Protein AF-A0A9E2VL69-F1 (afdb_monomer)

Sequence (178 aa):
MPDPLHPALVHFPIVLILLGAAAAIVAACWRGGQVPRFAALLLALGALGAWAAVETGESSGGLLERGSPEMEGLVDAHETWAKRTFALAGVAAVASVAAALAGRCPRLARGVAVMAAIASAAAAYAVYETGQRGGALVYRHAAGVEVLAHPPPGDGDTATHPRTAQNAEGKTKDRDPD

Mean predicted aligned error: 12.5 Å

Nearest PDB structures (foldseek):
  6egc-assembly1_A  TM=5.822E-01  e=7.762E-01  synthetic construct
  6h2d-assembly1_P  TM=2.540E-01  e=6.661E+00  Aeromonas hydrophila subsp. hydrophila AL09-71

Radius of gyration: 32.98 Å; Cα contacts (8 Å, |Δi|>4): 200; chains: 1; bounding box: 67×60×117 Å

Foldseek 3Di:
DPDPVLVCLVVLLLVLLVVLLVLLLVCLVDPDDCSLVSSLVSLVVSLVSLVVNLVVLVVCVVVPVVDDPVLVVLSVQLSVLSVVLNVLSVQLNVLSVVLNVCSVPVVSNNVSSVSSSVSSVSSNVSSVSSVVSVVCCCPVVVVPDDPPPDPPPPPPDDPPDDPPPPDDDDDDDDDDDD

Solvent-accessible surface area (backbone atoms only — not comparable to full-atom values): 9591 Å² total; per-residue (Å²): 128,87,65,79,61,62,65,48,49,57,49,52,17,53,56,26,31,46,53,12,20,53,31,22,41,46,33,48,77,45,90,63,88,61,38,34,52,51,14,16,50,30,16,42,53,12,20,54,27,29,46,54,34,48,56,57,45,62,77,52,47,83,76,58,83,80,58,56,76,70,52,50,55,39,49,55,49,20,52,55,27,41,54,48,20,22,54,29,22,43,53,15,13,53,30,19,43,50,21,43,67,30,65,89,40,68,71,60,21,49,56,34,18,44,52,11,18,53,32,16,49,52,17,41,52,26,46,50,54,18,48,55,33,50,47,47,41,38,76,76,65,47,58,92,57,84,76,77,76,73,73,72,84,71,81,89,77,78,92,73,76,82,83,74,84,87,82,78,88,86,79,92,78,82,86,84,80,136

pLDDT: mean 79.38, std 19.85, range [32.31, 98.44]

Structure (mmCIF, N/CA/C/O backbone):
data_AF-A0A9E2VL69-F1
#
_entry.id   AF-A0A9E2VL69-F1
#
loop_
_atom_site.group_PDB
_atom_site.id
_atom_site.type_symbol
_atom_site.label_atom_id
_atom_site.label_alt_id
_atom_site.label_comp_id
_atom_site.label_asym_id
_atom_site.label_entity_id
_atom_site.label_seq_id
_atom_site.pdbx_PDB_ins_code
_atom_site.Cartn_x
_atom_site.Cartn_y
_atom_site.Cartn_z
_atom_site.occupancy
_atom_site.B_iso_or_equiv
_atom_site.auth_seq_id
_atom_site.auth_comp_id
_atom_site.auth_asym_id
_atom_site.auth_atom_id
_atom_site.pdbx_PDB_model_num
ATOM 1 N N . MET A 1 1 ? 22.004 -16.273 -15.296 1.00 41.38 1 MET A N 1
ATOM 2 C CA . MET A 1 1 ? 20.548 -16.519 -15.217 1.00 41.38 1 MET A CA 1
ATOM 3 C C . MET A 1 1 ? 19.979 -15.472 -14.277 1.00 41.38 1 MET A C 1
ATOM 5 O O . MET A 1 1 ? 20.634 -15.245 -13.268 1.00 41.38 1 MET A O 1
ATOM 9 N N . PRO A 1 2 ? 18.861 -14.798 -14.592 1.00 49.84 2 PRO A N 1
ATOM 10 C CA . PRO A 1 2 ? 18.254 -13.875 -13.640 1.00 49.84 2 PRO A CA 1
ATOM 11 C C . PRO A 1 2 ? 17.849 -14.666 -12.393 1.00 49.84 2 PRO A C 1
ATOM 13 O O . PRO A 1 2 ? 17.159 -15.680 -12.514 1.00 49.84 2 PRO A O 1
ATOM 16 N N . ASP A 1 3 ? 18.303 -14.247 -11.215 1.00 51.38 3 ASP A N 1
ATOM 17 C CA . ASP A 1 3 ? 17.920 -14.899 -9.966 1.00 51.38 3 ASP A CA 1
ATOM 18 C C . ASP A 1 3 ? 16.408 -14.703 -9.722 1.00 51.38 3 ASP A C 1
ATOM 20 O O . ASP A 1 3 ? 15.939 -13.562 -9.639 1.00 51.38 3 ASP A O 1
ATOM 24 N N . PRO A 1 4 ? 15.614 -15.779 -9.557 1.00 54.56 4 PRO A N 1
ATOM 25 C CA . PRO A 1 4 ? 14.157 -15.705 -9.384 1.00 54.56 4 PRO A CA 1
ATOM 26 C C . PRO A 1 4 ? 13.720 -15.002 -8.086 1.00 54.56 4 PRO A C 1
ATOM 28 O O . PRO A 1 4 ? 12.532 -14.769 -7.868 1.00 54.56 4 PRO A O 1
ATOM 31 N N . LEU A 1 5 ? 14.672 -14.643 -7.223 1.00 51.00 5 LEU A N 1
ATOM 32 C CA . LEU A 1 5 ? 14.434 -13.892 -5.994 1.00 51.00 5 LEU A CA 1
ATOM 33 C C . LEU A 1 5 ? 14.115 -12.414 -6.263 1.00 51.00 5 LEU A C 1
ATOM 35 O O . LEU A 1 5 ? 13.384 -11.797 -5.488 1.00 51.00 5 LEU A O 1
ATOM 39 N N . HIS A 1 6 ? 14.616 -11.847 -7.364 1.00 53.53 6 HIS A N 1
ATOM 40 C CA . HIS A 1 6 ? 14.529 -10.408 -7.614 1.00 53.53 6 HIS A CA 1
ATOM 41 C C . HIS A 1 6 ? 13.088 -9.914 -7.889 1.00 53.53 6 HIS A C 1
ATOM 43 O O . HIS A 1 6 ? 12.670 -8.949 -7.249 1.00 53.53 6 HIS A O 1
ATOM 49 N N . PRO A 1 7 ? 12.250 -10.603 -8.698 1.00 59.19 7 PRO A N 1
ATOM 50 C CA . PRO A 1 7 ? 10.841 -10.229 -8.869 1.00 59.19 7 PRO A CA 1
ATOM 51 C C . PRO A 1 7 ? 10.002 -10.440 -7.603 1.00 59.19 7 PRO A C 1
ATOM 53 O O . PRO A 1 7 ? 9.053 -9.694 -7.357 1.00 59.19 7 PRO A O 1
ATOM 56 N N . ALA A 1 8 ? 10.340 -11.443 -6.788 1.00 61.41 8 ALA A N 1
ATOM 57 C CA . ALA A 1 8 ? 9.610 -11.736 -5.559 1.00 61.41 8 ALA A CA 1
ATOM 58 C C . ALA A 1 8 ? 9.753 -10.597 -4.538 1.00 61.41 8 ALA A C 1
ATOM 60 O O . ALA A 1 8 ? 8.764 -10.216 -3.913 1.00 61.41 8 ALA A O 1
ATOM 61 N N . LEU A 1 9 ? 10.945 -9.998 -4.432 1.00 61.69 9 LEU A N 1
ATOM 62 C CA . LEU A 1 9 ? 11.217 -8.880 -3.522 1.00 61.69 9 LEU A CA 1
ATOM 63 C C . LEU A 1 9 ? 10.403 -7.619 -3.847 1.00 61.69 9 LEU A C 1
ATOM 65 O O . LEU A 1 9 ? 10.048 -6.883 -2.930 1.00 61.69 9 LEU A O 1
ATOM 69 N N . VAL A 1 10 ? 10.045 -7.404 -5.116 1.00 66.44 10 VAL A N 1
ATOM 70 C CA . VAL A 1 10 ? 9.243 -6.245 -5.553 1.00 66.44 10 VAL A CA 1
ATOM 71 C C . VAL A 1 10 ? 7.739 -6.529 -5.645 1.00 66.44 10 VAL A C 1
ATOM 73 O O . VAL A 1 10 ? 6.940 -5.605 -5.507 1.00 66.44 10 VAL A O 1
ATOM 76 N N . HIS A 1 11 ? 7.317 -7.790 -5.804 1.00 78.31 11 HIS A N 1
ATOM 77 C CA . HIS A 1 11 ? 5.891 -8.162 -5.817 1.00 78.31 11 HIS A CA 1
ATOM 78 C C . HIS A 1 11 ? 5.324 -8.437 -4.421 1.00 78.31 11 HIS A C 1
ATOM 80 O O . HIS A 1 11 ? 4.144 -8.192 -4.165 1.00 78.31 11 HIS A O 1
ATOM 86 N N . PHE A 1 12 ? 6.151 -8.920 -3.496 1.00 86.19 12 PHE A N 1
ATOM 87 C CA . PHE A 1 12 ? 5.736 -9.185 -2.121 1.00 86.19 12 PHE A CA 1
ATOM 88 C C . PHE A 1 12 ? 5.161 -7.950 -1.390 1.00 86.19 12 PHE A C 1
ATOM 90 O O . PHE A 1 12 ? 4.094 -8.075 -0.779 1.00 86.19 12 PHE A O 1
ATOM 97 N N . PRO A 1 13 ? 5.754 -6.742 -1.500 1.00 91.38 13 PRO A N 1
ATOM 98 C CA . PRO A 1 13 ? 5.212 -5.529 -0.890 1.00 91.38 13 PRO A CA 1
ATOM 99 C C . PRO A 1 13 ? 3.823 -5.175 -1.428 1.00 91.38 13 PRO A C 1
ATOM 101 O O . PRO A 1 13 ? 2.952 -4.786 -0.655 1.00 91.38 13 PRO A O 1
ATOM 104 N N . ILE A 1 14 ? 3.593 -5.357 -2.735 1.00 93.69 14 ILE A N 1
ATOM 105 C CA . ILE A 1 14 ? 2.320 -5.050 -3.405 1.00 93.69 14 ILE A CA 1
ATOM 106 C C . ILE A 1 14 ? 1.186 -5.841 -2.751 1.00 93.69 14 ILE A C 1
ATOM 108 O O . ILE A 1 14 ? 0.201 -5.261 -2.293 1.00 93.69 14 ILE A O 1
ATOM 112 N N . VAL A 1 15 ? 1.341 -7.164 -2.657 1.00 95.12 15 VAL A N 1
ATOM 113 C CA . VAL A 1 15 ? 0.301 -8.041 -2.101 1.00 95.12 15 VAL A CA 1
ATOM 114 C C . VAL A 1 15 ? 0.050 -7.723 -0.629 1.00 95.12 15 VAL A C 1
ATOM 116 O O . VAL A 1 15 ? -1.103 -7.618 -0.211 1.00 95.12 15 VAL A O 1
ATOM 119 N N . LEU A 1 16 ? 1.111 -7.519 0.155 1.00 96.44 16 LEU A N 1
ATOM 120 C CA . LEU A 1 16 ? 0.993 -7.204 1.577 1.00 96.44 16 LEU A CA 1
ATOM 121 C C . LEU A 1 16 ? 0.306 -5.863 1.838 1.00 96.44 16 LEU A C 1
ATOM 123 O O . LEU A 1 16 ? -0.550 -5.787 2.718 1.00 96.44 16 LEU A O 1
ATOM 127 N N . ILE A 1 17 ? 0.646 -4.818 1.078 1.00 97.75 17 ILE A N 1
ATOM 128 C CA . ILE A 1 17 ? 0.033 -3.494 1.225 1.00 97.75 17 ILE A CA 1
ATOM 129 C C . ILE A 1 17 ? -1.445 -3.553 0.845 1.00 97.75 17 ILE A C 1
ATOM 131 O O . ILE A 1 17 ? -2.277 -3.051 1.597 1.00 97.75 17 ILE A O 1
ATOM 135 N N . LEU A 1 18 ? -1.797 -4.198 -0.271 1.00 97.81 18 LEU A N 1
ATOM 136 C CA . LEU A 1 18 ? -3.192 -4.304 -0.712 1.00 97.81 18 LEU A CA 1
ATOM 137 C C . LEU A 1 18 ? -4.039 -5.139 0.257 1.00 97.81 18 LEU A C 1
ATOM 139 O O . LEU A 1 18 ? -5.135 -4.722 0.639 1.00 97.81 18 LEU A O 1
ATOM 143 N N . LEU A 1 19 ? -3.525 -6.287 0.708 1.00 97.62 19 LEU A N 1
ATOM 144 C CA . LEU A 1 19 ? -4.220 -7.133 1.680 1.00 97.62 19 LEU A CA 1
ATOM 145 C C . LEU A 1 19 ? -4.324 -6.445 3.049 1.00 97.62 19 LEU A C 1
ATOM 147 O O . LEU A 1 19 ? -5.368 -6.498 3.700 1.00 97.62 19 LEU A O 1
ATOM 151 N N . GLY A 1 20 ? -3.263 -5.753 3.465 1.00 97.62 20 GLY A N 1
ATOM 152 C CA . GLY A 1 20 ? -3.230 -4.947 4.680 1.00 97.62 20 GLY A CA 1
ATOM 153 C C . GLY A 1 20 ? -4.211 -3.776 4.636 1.00 97.62 20 GLY A C 1
ATOM 154 O O . GLY A 1 20 ? -4.904 -3.532 5.621 1.00 97.62 20 GLY A O 1
ATOM 155 N N . ALA A 1 21 ? -4.345 -3.108 3.488 1.00 97.94 21 ALA A N 1
ATOM 156 C CA . ALA A 1 21 ? -5.320 -2.043 3.278 1.00 97.94 21 ALA A CA 1
ATOM 157 C C . ALA A 1 21 ? -6.758 -2.561 3.348 1.00 97.94 21 ALA A C 1
ATOM 159 O O . ALA A 1 21 ? -7.582 -1.992 4.065 1.00 97.94 21 ALA A O 1
ATOM 160 N N . ALA A 1 22 ? -7.054 -3.689 2.697 1.00 97.69 22 ALA A N 1
ATOM 161 C CA . ALA A 1 22 ? -8.356 -4.338 2.823 1.00 97.69 22 ALA A CA 1
ATOM 162 C C . ALA A 1 22 ? -8.664 -4.690 4.290 1.00 97.69 22 ALA A C 1
ATOM 164 O O . ALA A 1 22 ? -9.742 -4.370 4.792 1.00 97.69 22 ALA A O 1
ATOM 165 N N . ALA A 1 23 ? -7.702 -5.270 5.015 1.00 96.44 23 ALA A N 1
ATOM 166 C CA . ALA A 1 23 ? -7.856 -5.588 6.432 1.00 96.44 23 ALA A CA 1
ATOM 167 C C . ALA A 1 23 ? -8.052 -4.335 7.309 1.00 96.44 23 ALA A C 1
ATOM 169 O O . ALA A 1 23 ? -8.867 -4.364 8.231 1.00 96.44 23 ALA A O 1
ATOM 170 N N . ALA A 1 24 ? -7.357 -3.229 7.025 1.00 96.12 24 ALA A N 1
ATOM 171 C CA . ALA A 1 24 ? -7.513 -1.964 7.745 1.00 96.12 24 ALA A CA 1
ATOM 172 C C . ALA A 1 24 ? -8.896 -1.332 7.510 1.00 96.12 24 ALA A C 1
ATOM 174 O O . ALA A 1 24 ? -9.533 -0.871 8.458 1.00 96.12 24 ALA A O 1
ATOM 175 N N . ILE A 1 25 ? -9.404 -1.376 6.274 1.00 96.31 25 ILE A N 1
ATOM 176 C CA . ILE A 1 25 ? -10.762 -0.924 5.931 1.00 96.31 25 ILE A CA 1
ATOM 177 C C . ILE A 1 25 ? -11.808 -1.782 6.657 1.00 96.31 25 ILE A C 1
ATOM 179 O O . ILE A 1 25 ? -12.700 -1.250 7.319 1.00 96.31 25 ILE A O 1
ATOM 183 N N . VAL A 1 26 ? -11.657 -3.109 6.622 1.00 94.50 26 VAL A N 1
ATOM 184 C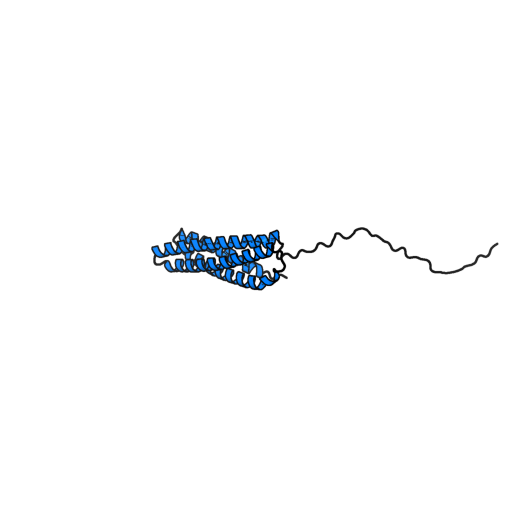 CA . VAL A 1 26 ? -12.511 -4.050 7.368 1.00 94.50 26 VAL A CA 1
ATOM 185 C C . VAL A 1 26 ? -12.457 -3.758 8.870 1.00 94.50 26 VAL A C 1
ATOM 187 O O . VAL A 1 26 ? -13.504 -3.725 9.508 1.00 94.50 26 VAL A O 1
ATOM 190 N N . ALA A 1 27 ? -11.279 -3.482 9.439 1.00 91.44 27 ALA A N 1
ATOM 191 C CA . ALA A 1 27 ? -11.117 -3.130 10.852 1.00 91.44 27 ALA A CA 1
ATOM 192 C C . ALA A 1 27 ? -11.783 -1.792 11.232 1.00 91.44 27 ALA A C 1
ATOM 194 O O . ALA A 1 27 ? -12.211 -1.618 12.377 1.00 91.44 27 ALA A O 1
ATOM 195 N N . ALA A 1 28 ? -11.881 -0.845 10.295 1.00 92.19 28 ALA A N 1
ATOM 196 C CA . ALA A 1 28 ? -12.593 0.411 10.504 1.00 92.19 28 ALA A CA 1
ATOM 197 C C . ALA A 1 28 ? -14.123 0.217 10.502 1.00 92.19 28 ALA A C 1
ATOM 199 O O . ALA A 1 28 ? -14.820 0.846 11.305 1.00 92.19 28 ALA A O 1
ATOM 200 N N . CYS A 1 29 ? -14.640 -0.676 9.649 1.00 89.62 29 CYS A N 1
ATOM 201 C CA . CYS A 1 29 ? -16.072 -0.977 9.529 1.00 89.62 29 CYS A CA 1
ATOM 202 C C . CYS A 1 29 ? -16.579 -1.963 10.596 1.00 89.62 29 CYS A C 1
ATOM 204 O O . CYS A 1 29 ? -17.640 -1.750 11.185 1.00 89.62 29 CYS A O 1
ATOM 206 N N . TRP A 1 30 ? -15.816 -3.019 10.886 1.00 83.94 30 TRP A N 1
ATOM 207 C CA . TRP A 1 30 ? -16.168 -4.064 11.843 1.00 83.94 30 TRP A CA 1
ATOM 208 C C . TRP A 1 30 ? -15.235 -4.060 13.050 1.00 83.94 30 TRP A C 1
ATOM 210 O O . TRP A 1 30 ? -14.027 -4.271 12.961 1.00 83.94 30 TRP A O 1
ATOM 220 N N . ARG A 1 31 ? -15.829 -3.861 14.229 1.00 64.81 31 ARG A N 1
ATOM 221 C CA . ARG A 1 31 ? -15.116 -3.928 15.505 1.00 64.81 31 ARG A CA 1
ATOM 222 C C . ARG A 1 31 ? -15.125 -5.361 16.005 1.00 64.81 31 ARG A C 1
ATOM 224 O O . ARG A 1 31 ? -16.124 -5.802 16.563 1.00 64.81 31 ARG A O 1
ATOM 231 N N . GLY A 1 32 ? -14.014 -6.070 15.860 1.00 66.56 32 GLY A N 1
ATOM 232 C CA . GLY A 1 32 ? -13.892 -7.375 16.497 1.00 66.56 32 GLY A CA 1
ATOM 233 C C . GLY A 1 32 ? -12.613 -8.127 16.173 1.00 66.56 32 GLY A C 1
ATOM 234 O O . GLY A 1 32 ? -12.070 -8.039 15.075 1.00 66.56 32 GLY A O 1
ATOM 235 N N . GLY A 1 33 ? -12.158 -8.909 17.150 1.00 77.25 33 GLY A N 1
ATOM 236 C CA . GLY A 1 33 ? -11.154 -9.946 16.950 1.00 77.25 33 GLY A CA 1
ATOM 237 C C . GLY A 1 33 ? -9.738 -9.441 16.674 1.00 77.25 33 GLY A C 1
ATOM 238 O O . GLY A 1 33 ? -9.266 -8.461 17.251 1.00 77.25 33 GLY A O 1
ATOM 239 N N . GLN A 1 34 ? -9.037 -10.184 15.819 1.00 87.94 34 GLN A N 1
ATOM 240 C CA . GLN A 1 34 ? -7.615 -10.001 15.525 1.00 87.94 34 GLN A CA 1
ATOM 241 C C . GLN A 1 34 ? -7.360 -9.140 14.276 1.00 87.94 34 GLN A C 1
ATOM 243 O O . GLN A 1 34 ? -6.205 -8.917 13.927 1.00 87.94 34 GLN A O 1
ATOM 248 N N . VAL A 1 35 ? -8.411 -8.620 13.624 1.00 91.00 35 VAL A N 1
ATOM 249 C CA . VAL A 1 35 ? -8.307 -7.907 12.335 1.00 91.00 35 VAL A CA 1
ATOM 250 C C . VAL A 1 35 ? -7.385 -6.680 12.396 1.00 91.00 35 VAL A C 1
ATOM 252 O O . VAL A 1 35 ? -6.512 -6.584 11.537 1.00 91.00 35 VAL A O 1
ATOM 255 N N . PRO A 1 36 ? -7.454 -5.787 13.408 1.00 91.06 36 PRO A N 1
ATOM 256 C CA . PRO A 1 36 ? -6.528 -4.652 13.488 1.00 91.06 36 PRO A CA 1
ATOM 257 C C . PRO A 1 36 ? -5.063 -5.083 13.639 1.00 91.06 36 PRO A C 1
ATOM 259 O O . PRO A 1 36 ? -4.173 -4.458 13.073 1.00 91.06 36 PRO A O 1
ATOM 262 N N . ARG A 1 37 ? -4.804 -6.174 14.379 1.00 93.12 37 ARG A N 1
ATOM 263 C CA . ARG A 1 37 ? -3.448 -6.727 14.539 1.00 93.12 37 ARG A CA 1
ATOM 264 C C . ARG A 1 37 ? -2.947 -7.341 13.237 1.00 93.12 37 ARG A C 1
ATOM 266 O O . ARG A 1 37 ? -1.788 -7.160 12.889 1.00 93.12 37 ARG A O 1
ATOM 273 N N . PHE A 1 38 ? -3.828 -8.030 12.518 1.00 95.25 38 PHE A N 1
ATOM 274 C CA . PHE A 1 38 ? -3.524 -8.602 11.213 1.00 95.25 38 PHE A CA 1
ATOM 275 C C . PHE A 1 38 ? -3.214 -7.512 10.177 1.00 95.25 38 PHE A C 1
ATOM 277 O O . PHE A 1 38 ? -2.186 -7.587 9.513 1.00 95.25 38 PHE A O 1
ATOM 284 N N . ALA A 1 39 ? -4.031 -6.454 10.112 1.00 95.56 39 ALA A N 1
ATOM 285 C CA . ALA A 1 39 ? -3.777 -5.290 9.264 1.00 95.56 39 ALA A CA 1
ATOM 286 C C . ALA A 1 39 ? -2.433 -4.623 9.596 1.00 95.56 39 ALA A C 1
ATOM 288 O O . ALA A 1 39 ? -1.638 -4.357 8.698 1.00 95.56 39 ALA A O 1
ATOM 289 N N . ALA A 1 40 ? -2.151 -4.413 10.887 1.00 96.06 40 ALA A N 1
ATOM 290 C CA . ALA A 1 40 ? -0.887 -3.847 11.346 1.00 96.06 40 ALA A CA 1
ATOM 291 C C . ALA A 1 40 ? 0.322 -4.696 10.928 1.00 96.06 40 ALA A C 1
ATOM 293 O O . ALA A 1 40 ? 1.305 -4.147 10.439 1.00 96.06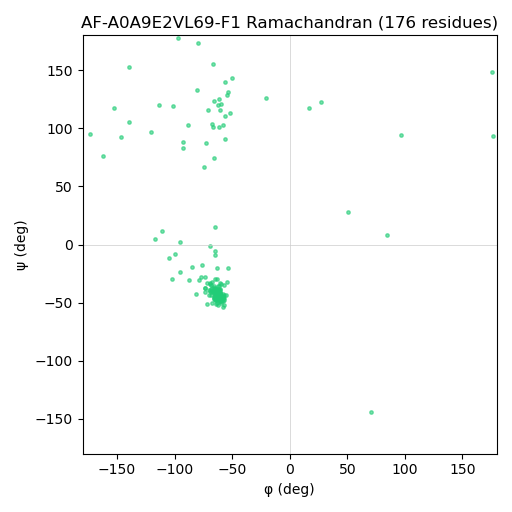 40 ALA A O 1
ATOM 294 N N . LEU A 1 41 ? 0.238 -6.022 11.080 1.00 97.44 41 LEU A N 1
ATOM 295 C CA . LEU A 1 41 ? 1.301 -6.943 10.684 1.00 97.44 41 LEU A CA 1
ATOM 296 C C . LEU A 1 41 ? 1.545 -6.893 9.169 1.00 97.44 41 LEU A C 1
ATOM 298 O O . LEU A 1 41 ? 2.678 -6.687 8.744 1.00 97.44 41 LEU A O 1
ATOM 302 N N . LEU A 1 42 ? 0.491 -7.015 8.358 1.00 97.75 42 LEU A N 1
ATOM 303 C CA . LEU A 1 42 ? 0.606 -6.971 6.898 1.00 97.75 42 LEU A CA 1
ATOM 304 C C . LEU A 1 42 ? 1.186 -5.646 6.399 1.00 97.75 42 LEU A C 1
ATOM 306 O O . LEU A 1 42 ? 2.100 -5.655 5.580 1.00 97.75 42 LEU A O 1
ATOM 310 N N . LEU A 1 43 ? 0.697 -4.514 6.912 1.00 97.88 43 LEU A N 1
ATOM 311 C CA . LEU A 1 43 ? 1.179 -3.194 6.503 1.00 97.88 43 LEU A CA 1
ATOM 312 C C . LEU A 1 43 ? 2.616 -2.939 6.968 1.00 97.88 43 LEU A C 1
ATOM 314 O O . LEU A 1 43 ? 3.380 -2.333 6.225 1.00 97.88 43 LEU A O 1
ATOM 318 N N . ALA A 1 44 ? 3.015 -3.432 8.145 1.00 97.81 44 ALA A N 1
ATOM 319 C CA . ALA A 1 44 ? 4.397 -3.330 8.610 1.00 97.81 44 ALA A CA 1
ATOM 320 C C . ALA A 1 44 ? 5.361 -4.132 7.721 1.00 97.81 44 ALA A C 1
ATOM 322 O O . ALA A 1 44 ? 6.379 -3.595 7.286 1.00 97.81 44 ALA A O 1
ATOM 323 N N . LEU A 1 45 ? 5.027 -5.388 7.397 1.00 96.88 45 LEU A N 1
ATOM 324 C CA . LEU A 1 45 ? 5.834 -6.189 6.471 1.00 96.88 45 LEU A CA 1
ATOM 325 C C . LEU A 1 45 ? 5.819 -5.588 5.058 1.00 96.88 45 LEU A C 1
ATOM 327 O O . LEU A 1 45 ? 6.849 -5.570 4.392 1.00 96.88 45 LEU A O 1
ATOM 331 N N . GLY A 1 46 ? 4.676 -5.060 4.613 1.00 96.81 46 GLY A N 1
ATOM 332 C CA . GLY A 1 46 ? 4.541 -4.392 3.321 1.00 96.81 46 GLY A CA 1
ATOM 333 C C . GLY A 1 46 ? 5.407 -3.138 3.219 1.00 96.81 46 GLY A C 1
ATOM 334 O O . GLY A 1 46 ? 6.081 -2.948 2.212 1.00 96.81 46 GLY A O 1
ATOM 335 N N . ALA A 1 47 ? 5.461 -2.320 4.274 1.00 97.25 47 ALA A N 1
ATOM 336 C CA . ALA A 1 47 ? 6.322 -1.141 4.340 1.00 97.25 47 ALA A CA 1
ATOM 337 C C . ALA A 1 47 ? 7.816 -1.509 4.330 1.00 97.25 47 ALA A C 1
ATOM 339 O O . ALA A 1 47 ? 8.587 -0.885 3.606 1.00 97.25 47 ALA A O 1
ATOM 340 N N . LEU A 1 48 ? 8.219 -2.544 5.078 1.00 95.38 48 LEU A N 1
ATOM 341 C CA . LEU A 1 48 ? 9.594 -3.062 5.055 1.00 95.38 48 LEU A CA 1
ATOM 342 C C . LEU A 1 48 ? 9.977 -3.598 3.673 1.00 95.38 48 LEU A C 1
ATOM 344 O O . LEU A 1 48 ? 11.067 -3.323 3.178 1.00 95.38 48 LEU A O 1
ATOM 348 N N . GLY A 1 49 ? 9.068 -4.330 3.032 1.00 93.69 49 GLY A N 1
ATOM 349 C CA . GLY A 1 49 ? 9.266 -4.800 1.668 1.00 93.69 49 GLY A CA 1
ATOM 350 C C . GLY A 1 49 ? 9.373 -3.644 0.669 1.00 93.69 49 GLY A C 1
ATOM 351 O O . GLY A 1 49 ? 10.236 -3.671 -0.200 1.00 93.69 49 GLY A O 1
ATOM 352 N N . ALA A 1 50 ? 8.537 -2.610 0.802 1.00 94.38 50 ALA A N 1
ATOM 353 C CA . ALA A 1 50 ? 8.583 -1.434 -0.065 1.00 94.38 50 ALA A CA 1
ATOM 354 C C . ALA A 1 50 ? 9.891 -0.650 0.107 1.00 94.38 50 ALA A C 1
ATOM 356 O O . ALA A 1 50 ? 10.448 -0.182 -0.880 1.00 94.38 50 ALA A O 1
ATOM 357 N N . TRP A 1 51 ? 10.408 -0.552 1.335 1.00 94.00 51 TRP A N 1
ATOM 358 C CA . TRP A 1 51 ? 11.730 0.014 1.598 1.00 94.00 51 TRP A CA 1
ATOM 359 C C . TRP A 1 51 ? 12.833 -0.766 0.872 1.00 94.00 51 TRP A C 1
ATOM 361 O O . TRP A 1 51 ? 13.605 -0.174 0.123 1.00 94.00 51 TRP A O 1
ATOM 371 N N . ALA A 1 52 ? 12.855 -2.096 1.017 1.00 91.00 52 ALA A N 1
ATOM 372 C CA . ALA A 1 52 ? 13.825 -2.944 0.325 1.00 91.00 52 ALA A CA 1
ATOM 373 C C . ALA A 1 52 ? 13.710 -2.830 -1.209 1.00 91.00 52 ALA A C 1
ATOM 375 O O . ALA A 1 52 ? 14.719 -2.796 -1.912 1.00 91.00 52 ALA A O 1
ATOM 376 N N . ALA A 1 53 ? 12.489 -2.733 -1.739 1.00 89.50 53 ALA A N 1
ATOM 377 C CA . ALA A 1 53 ? 12.248 -2.532 -3.166 1.00 89.50 53 ALA A CA 1
ATOM 378 C C . ALA A 1 53 ? 12.811 -1.192 -3.672 1.00 89.50 53 ALA A C 1
ATOM 380 O O . ALA A 1 53 ? 13.453 -1.167 -4.717 1.00 89.50 53 ALA A O 1
ATOM 381 N N . VAL A 1 54 ? 12.614 -0.095 -2.930 1.00 90.31 54 VAL A N 1
ATOM 382 C CA . VAL A 1 54 ? 13.181 1.219 -3.284 1.00 90.31 54 VAL A CA 1
ATOM 383 C C . VAL A 1 54 ? 14.710 1.172 -3.272 1.00 90.31 54 VAL A C 1
ATOM 385 O O . VAL A 1 54 ? 15.326 1.567 -4.255 1.00 90.31 54 VAL A O 1
ATOM 388 N N . GLU A 1 55 ? 15.312 0.617 -2.219 1.00 88.62 55 GLU A N 1
ATOM 389 C CA . GLU A 1 55 ? 16.773 0.532 -2.079 1.00 88.62 55 GLU A CA 1
ATOM 390 C C . GLU A 1 55 ? 17.415 -0.294 -3.209 1.00 88.62 55 GLU A C 1
ATOM 392 O O . GLU A 1 55 ? 18.402 0.100 -3.831 1.00 88.62 55 GLU A O 1
ATOM 397 N N . THR A 1 56 ? 16.820 -1.448 -3.525 1.00 83.12 56 THR A N 1
ATOM 398 C CA . THR A 1 56 ? 17.310 -2.306 -4.616 1.00 83.12 56 THR A CA 1
ATOM 399 C C . THR A 1 56 ? 17.097 -1.677 -5.997 1.00 83.12 56 THR A C 1
ATOM 401 O O . THR A 1 56 ? 17.950 -1.846 -6.872 1.00 83.12 56 THR A O 1
ATOM 404 N N . GLY A 1 57 ? 16.020 -0.911 -6.191 1.00 78.38 57 GLY A N 1
ATOM 405 C CA . GLY A 1 57 ? 15.764 -0.159 -7.420 1.00 78.38 57 GLY A CA 1
ATOM 406 C C . GLY A 1 57 ? 16.804 0.934 -7.671 1.00 78.38 57 GLY A C 1
ATOM 407 O O . GLY A 1 57 ? 17.383 0.979 -8.754 1.00 78.38 57 GLY A O 1
ATOM 408 N N . GLU A 1 58 ? 17.120 1.743 -6.656 1.00 75.19 58 GLU A N 1
ATOM 409 C CA . GLU A 1 58 ? 18.124 2.815 -6.762 1.00 75.19 58 GLU A CA 1
ATOM 410 C C . GLU A 1 58 ? 19.516 2.272 -7.109 1.00 75.19 58 GLU A C 1
ATOM 412 O O . GLU A 1 58 ? 20.215 2.839 -7.948 1.00 75.19 58 GLU A O 1
ATOM 417 N N . SER A 1 59 ? 19.896 1.115 -6.552 1.00 64.31 59 SER A N 1
ATOM 418 C CA . SER A 1 59 ? 21.174 0.464 -6.882 1.00 64.31 59 SER A CA 1
ATOM 419 C C . SER A 1 59 ? 21.290 0.019 -8.350 1.00 64.31 59 SER A C 1
ATOM 421 O O . SER A 1 59 ? 22.398 -0.167 -8.853 1.00 64.31 59 SER A O 1
ATOM 423 N N . SER A 1 60 ? 20.154 -0.129 -9.042 1.00 61.41 60 SER A N 1
ATOM 424 C CA . SER A 1 60 ? 20.067 -0.589 -10.434 1.00 61.41 60 SER A CA 1
ATOM 425 C C . SER A 1 60 ? 19.770 0.540 -11.436 1.00 61.41 60 SER A C 1
ATOM 427 O O . SER A 1 60 ? 19.898 0.323 -12.643 1.00 61.41 60 SER A O 1
ATOM 429 N N . GLY A 1 61 ? 19.399 1.739 -10.966 1.00 55.38 61 GLY A N 1
ATOM 430 C CA . GLY A 1 61 ? 18.935 2.859 -11.801 1.00 55.38 61 GLY A CA 1
ATOM 431 C C . GLY A 1 61 ? 19.955 3.342 -12.839 1.00 55.38 61 GLY A C 1
ATOM 432 O O . 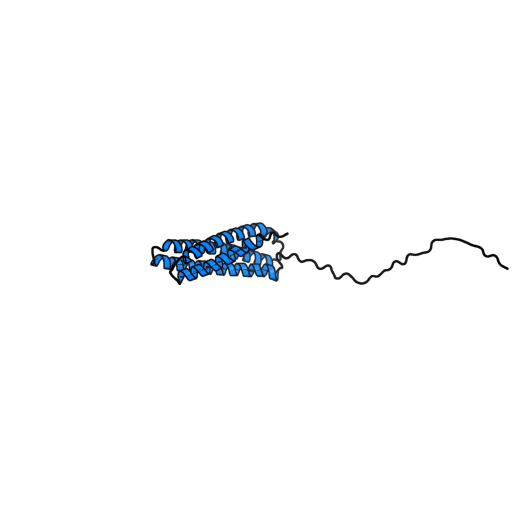GLY A 1 61 ? 19.590 3.627 -13.979 1.00 55.38 61 GLY A O 1
ATOM 433 N N . GLY A 1 62 ? 21.253 3.290 -12.516 1.00 53.41 62 GLY A N 1
ATOM 434 C CA . GLY A 1 62 ? 22.331 3.708 -13.428 1.00 53.41 62 GLY A CA 1
ATOM 435 C C . GLY A 1 62 ? 22.479 2.862 -14.706 1.00 53.41 62 GLY A C 1
ATOM 436 O O . GLY A 1 62 ? 23.239 3.217 -15.605 1.00 53.41 62 GLY A O 1
ATOM 437 N N . LEU A 1 63 ? 21.772 1.732 -14.829 1.00 51.25 63 LEU A N 1
ATOM 438 C CA . LEU A 1 63 ? 21.790 0.906 -16.045 1.00 51.25 63 LEU A CA 1
ATOM 439 C C . LEU A 1 63 ? 20.786 1.375 -17.115 1.00 51.25 63 LEU A C 1
ATOM 441 O O . LEU A 1 63 ? 20.962 1.028 -18.285 1.00 51.25 63 LEU A O 1
ATOM 445 N N . LEU A 1 64 ? 19.767 2.161 -16.739 1.00 55.19 64 LEU A N 1
ATOM 446 C CA . LEU A 1 64 ? 18.660 2.593 -17.610 1.00 55.19 64 LEU A CA 1
ATOM 447 C C . LEU A 1 64 ? 18.816 4.022 -18.168 1.00 55.19 64 LEU A C 1
ATOM 449 O O . LEU A 1 64 ? 18.092 4.374 -19.098 1.00 55.19 64 LEU A O 1
ATOM 453 N N . GLU A 1 65 ? 19.807 4.797 -17.710 1.00 53.47 65 GLU A N 1
ATOM 454 C CA . GLU A 1 65 ? 20.154 6.167 -18.169 1.00 53.47 65 GLU A CA 1
ATOM 455 C C . GLU A 1 65 ? 20.648 6.259 -19.635 1.00 53.47 65 GLU A C 1
ATOM 457 O O . GLU A 1 65 ? 21.246 7.244 -20.058 1.00 53.47 65 GLU A O 1
ATOM 462 N N . ARG A 1 66 ? 20.441 5.216 -20.445 1.00 59.31 66 ARG A N 1
ATOM 463 C CA . ARG A 1 66 ? 20.719 5.217 -21.894 1.00 59.31 66 ARG A CA 1
ATOM 464 C C . ARG A 1 66 ? 19.447 5.156 -22.747 1.00 59.31 66 ARG A C 1
ATOM 466 O O . ARG A 1 66 ? 19.530 4.888 -23.945 1.00 59.31 66 ARG A O 1
ATOM 473 N N . GLY A 1 67 ? 18.281 5.349 -22.130 1.00 68.56 67 GLY A N 1
ATOM 474 C CA . GLY A 1 67 ? 16.977 5.361 -22.792 1.00 68.56 67 GLY A CA 1
ATOM 475 C C . GLY A 1 67 ? 16.653 6.685 -23.494 1.00 68.56 67 GLY A C 1
ATOM 476 O O . GLY A 1 67 ? 17.372 7.671 -23.393 1.00 68.56 67 GLY A O 1
ATOM 477 N N . SER A 1 68 ? 15.541 6.719 -24.231 1.00 81.06 68 SER A N 1
ATOM 478 C CA . SER A 1 68 ? 14.982 7.972 -24.764 1.00 81.06 68 SER A CA 1
ATOM 479 C C . SER A 1 68 ? 14.475 8.889 -23.632 1.00 81.06 68 SER A C 1
ATOM 481 O O . SER A 1 68 ? 14.019 8.354 -22.622 1.00 81.06 68 SER A O 1
ATOM 483 N N . PRO A 1 69 ? 14.385 10.222 -23.818 1.00 83.88 69 PRO A N 1
ATOM 484 C CA . PRO A 1 69 ? 13.881 11.145 -22.787 1.00 83.88 69 PRO A CA 1
ATOM 485 C C . PRO A 1 69 ? 12.486 10.800 -22.233 1.00 83.88 69 PRO A C 1
ATOM 487 O O . PRO A 1 69 ? 12.187 11.034 -21.065 1.00 83.88 69 PRO A O 1
ATOM 490 N N . GLU A 1 70 ? 11.613 10.212 -23.060 1.00 84.75 70 GLU A N 1
ATOM 491 C CA . GLU A 1 70 ? 10.293 9.730 -22.623 1.00 84.75 70 GLU A CA 1
ATOM 492 C C . GLU A 1 70 ? 10.399 8.561 -21.628 1.00 84.75 70 GLU A C 1
ATOM 494 O O . GLU A 1 70 ? 9.637 8.478 -20.664 1.00 84.75 70 GLU A O 1
ATOM 499 N N . MET A 1 71 ? 11.375 7.677 -21.837 1.00 84.94 71 MET A N 1
ATOM 500 C CA . MET A 1 71 ? 11.638 6.531 -20.972 1.00 84.94 71 MET A CA 1
ATOM 501 C C . MET A 1 71 ? 12.212 6.987 -19.631 1.00 84.94 71 MET A C 1
ATOM 503 O O . MET A 1 71 ? 11.737 6.524 -18.598 1.00 84.94 71 MET A O 1
ATOM 507 N N . GLU A 1 72 ? 13.160 7.928 -19.637 1.00 85.44 72 GLU A N 1
ATOM 508 C CA . GLU A 1 72 ? 13.701 8.541 -18.415 1.00 85.44 72 GLU A CA 1
ATOM 509 C C . GLU A 1 72 ? 12.586 9.177 -17.575 1.00 85.44 72 GLU A C 1
ATOM 511 O O . GLU A 1 72 ? 12.444 8.865 -16.395 1.00 85.44 72 GLU A O 1
ATOM 516 N N . GLY A 1 73 ? 11.696 9.959 -18.199 1.00 88.62 73 GLY A N 1
ATOM 517 C CA . GLY A 1 73 ? 10.555 10.553 -17.496 1.00 88.62 73 GLY A CA 1
ATOM 518 C C . GLY A 1 73 ? 9.598 9.519 -16.881 1.00 88.62 73 GLY A C 1
ATOM 519 O O . GLY A 1 73 ? 9.015 9.758 -15.819 1.00 88.62 73 GLY A O 1
ATOM 520 N N . LEU A 1 74 ? 9.433 8.352 -17.513 1.00 89.38 74 LEU A N 1
ATOM 521 C CA . LEU A 1 74 ? 8.646 7.251 -16.950 1.00 89.38 74 LEU A CA 1
ATOM 522 C C . LEU A 1 74 ? 9.360 6.543 -15.792 1.00 89.38 74 LEU A C 1
ATOM 524 O O . LEU A 1 74 ? 8.680 6.174 -14.830 1.00 89.38 74 LEU A O 1
ATOM 528 N N . VAL A 1 75 ? 10.685 6.369 -15.864 1.00 89.06 75 VAL A N 1
ATOM 529 C CA . VAL A 1 75 ? 11.505 5.820 -14.769 1.00 89.06 75 VAL A CA 1
ATOM 530 C C . VAL A 1 75 ? 11.427 6.740 -13.554 1.00 89.06 75 VAL A C 1
ATOM 532 O O . VAL A 1 75 ? 10.987 6.293 -12.495 1.00 89.06 75 VAL A O 1
ATOM 535 N N . ASP A 1 76 ? 11.693 8.035 -13.724 1.00 90.25 76 ASP A N 1
ATOM 536 C CA . ASP A 1 76 ? 11.612 9.037 -12.654 1.00 90.25 76 ASP A CA 1
ATOM 537 C C . ASP A 1 76 ? 10.235 9.049 -11.985 1.00 90.25 76 ASP A C 1
ATOM 539 O O . ASP A 1 76 ? 10.093 9.110 -10.756 1.00 90.25 76 ASP A O 1
ATOM 543 N N . ALA A 1 77 ? 9.178 8.970 -12.797 1.00 92.94 77 ALA A N 1
ATOM 544 C CA . ALA A 1 77 ? 7.823 8.926 -12.286 1.00 92.94 77 ALA A CA 1
ATOM 545 C C . ALA A 1 77 ? 7.543 7.608 -11.540 1.00 92.94 77 ALA A C 1
ATOM 547 O O . ALA A 1 77 ? 6.896 7.635 -10.490 1.00 92.94 77 ALA A O 1
ATOM 548 N N . HIS A 1 78 ? 8.015 6.461 -12.037 1.00 93.00 78 HIS A N 1
ATOM 549 C CA . HIS A 1 78 ? 7.897 5.174 -11.348 1.00 93.00 78 HIS A CA 1
ATOM 550 C C . HIS A 1 78 ? 8.610 5.197 -9.989 1.00 93.00 78 HIS A C 1
ATOM 552 O O . HIS A 1 78 ? 7.989 4.858 -8.979 1.00 93.00 78 HIS A O 1
ATOM 558 N N . GLU A 1 79 ? 9.854 5.674 -9.940 1.00 91.94 79 GLU A N 1
ATOM 559 C CA . GLU A 1 79 ? 10.641 5.806 -8.710 1.00 91.94 79 GLU A CA 1
ATOM 560 C C . GLU A 1 79 ? 9.993 6.763 -7.709 1.00 91.94 79 GLU A C 1
ATOM 562 O O . GLU A 1 79 ? 9.858 6.450 -6.523 1.00 91.94 79 GLU A O 1
ATOM 567 N N . THR A 1 80 ? 9.512 7.915 -8.183 1.00 95.12 80 THR A N 1
ATOM 568 C CA . THR A 1 80 ? 8.800 8.888 -7.346 1.00 95.12 80 THR A CA 1
ATOM 569 C C . THR A 1 80 ? 7.580 8.252 -6.687 1.00 95.12 80 THR A C 1
ATOM 571 O O . THR A 1 80 ? 7.342 8.430 -5.488 1.00 95.12 80 THR A O 1
ATOM 574 N N . TRP A 1 81 ? 6.795 7.486 -7.445 1.00 96.56 81 TRP A N 1
ATOM 575 C CA . TRP A 1 81 ? 5.645 6.782 -6.891 1.00 96.56 81 TRP A CA 1
ATOM 576 C C . TRP A 1 81 ? 6.046 5.607 -6.000 1.00 96.56 81 TRP A C 1
ATOM 578 O O . TRP A 1 81 ? 5.377 5.381 -4.995 1.00 96.56 81 TRP A O 1
ATOM 588 N N . ALA A 1 82 ? 7.144 4.902 -6.281 1.00 94.19 82 ALA A N 1
ATOM 589 C CA . ALA A 1 82 ? 7.677 3.864 -5.396 1.00 94.19 82 ALA A CA 1
ATOM 590 C C . ALA A 1 82 ? 8.066 4.440 -4.020 1.00 94.19 82 ALA A C 1
ATOM 592 O O . ALA A 1 82 ? 7.651 3.912 -2.985 1.00 94.19 82 ALA A O 1
ATOM 593 N N . LYS A 1 83 ? 8.742 5.595 -3.991 1.00 95.50 83 LYS A N 1
ATOM 594 C CA . LYS A 1 83 ? 9.071 6.329 -2.754 1.00 95.50 83 LYS A CA 1
ATOM 595 C C . LYS A 1 83 ? 7.817 6.778 -2.001 1.00 95.50 83 LYS A C 1
ATOM 597 O O . LYS A 1 83 ? 7.740 6.637 -0.780 1.00 95.50 83 LYS A O 1
ATOM 602 N N . ARG A 1 84 ? 6.793 7.264 -2.716 1.00 97.69 84 ARG A N 1
ATOM 603 C CA . ARG A 1 84 ? 5.482 7.596 -2.122 1.00 97.69 84 ARG A CA 1
ATOM 604 C C . ARG A 1 84 ? 4.782 6.367 -1.553 1.00 97.69 84 ARG A C 1
ATOM 606 O O . ARG A 1 84 ? 4.224 6.455 -0.464 1.00 97.69 84 ARG A O 1
ATOM 613 N N . THR A 1 85 ? 4.833 5.237 -2.254 1.00 96.94 85 THR A N 1
ATOM 614 C CA . THR A 1 85 ? 4.294 3.955 -1.791 1.00 96.94 85 THR A CA 1
ATOM 615 C C . THR A 1 85 ? 4.946 3.544 -0.479 1.00 96.94 85 THR A C 1
ATOM 617 O O . THR A 1 85 ? 4.230 3.262 0.478 1.00 96.94 85 THR A O 1
ATOM 620 N N . PHE A 1 86 ? 6.279 3.592 -0.390 1.00 96.94 86 PHE A N 1
ATOM 621 C CA . PHE A 1 86 ? 7.001 3.330 0.855 1.00 96.94 86 PHE A CA 1
ATOM 622 C C . PHE A 1 86 ? 6.555 4.269 1.988 1.00 96.94 86 PHE A C 1
ATOM 624 O O . PHE A 1 86 ? 6.157 3.798 3.056 1.00 96.94 86 PHE A O 1
ATOM 631 N N . ALA A 1 87 ? 6.546 5.584 1.751 1.00 98.19 87 ALA A N 1
ATOM 632 C CA . ALA A 1 87 ? 6.164 6.564 2.768 1.00 98.19 87 ALA A CA 1
ATOM 633 C C . ALA A 1 87 ? 4.720 6.358 3.267 1.00 98.19 87 ALA A C 1
ATOM 635 O O . ALA A 1 87 ? 4.470 6.322 4.474 1.00 98.19 87 ALA A O 1
ATOM 636 N N . LEU A 1 88 ? 3.765 6.176 2.350 1.00 98.25 88 LEU A N 1
ATOM 637 C CA . LEU A 1 88 ? 2.354 5.969 2.680 1.00 98.25 88 LEU A CA 1
ATOM 638 C C . LEU A 1 88 ? 2.116 4.618 3.360 1.00 98.25 88 LEU A C 1
ATOM 640 O O . LEU A 1 88 ? 1.343 4.555 4.316 1.00 98.25 88 LEU A O 1
ATOM 644 N N . ALA A 1 89 ? 2.805 3.557 2.931 1.00 97.94 89 ALA A N 1
ATOM 645 C CA . ALA A 1 89 ? 2.768 2.263 3.604 1.00 97.94 89 ALA A CA 1
ATOM 646 C C . ALA A 1 89 ? 3.313 2.364 5.037 1.00 97.94 89 ALA A C 1
ATOM 648 O O . ALA A 1 89 ? 2.709 1.811 5.954 1.00 97.94 89 ALA A O 1
ATOM 649 N N . GLY A 1 90 ? 4.389 3.127 5.259 1.00 98.12 90 GLY A N 1
ATOM 650 C CA . GLY A 1 90 ? 4.925 3.409 6.592 1.00 98.12 90 GLY A CA 1
ATOM 651 C C . GLY A 1 90 ? 3.919 4.131 7.495 1.00 98.12 90 GLY A C 1
ATOM 652 O O . GLY A 1 90 ? 3.667 3.693 8.619 1.00 98.12 90 GLY A O 1
ATOM 653 N N . VAL A 1 91 ? 3.268 5.185 6.990 1.00 98.31 91 VAL A N 1
ATOM 654 C CA . VAL A 1 91 ? 2.199 5.893 7.721 1.00 98.31 91 VAL A CA 1
ATOM 655 C C . VAL A 1 91 ? 1.027 4.956 8.029 1.00 98.31 91 VAL A C 1
ATOM 657 O O . VAL A 1 91 ? 0.546 4.921 9.164 1.00 98.31 91 VAL A O 1
ATOM 660 N N . ALA A 1 92 ? 0.588 4.158 7.053 1.00 98.00 92 ALA A N 1
ATOM 661 C CA . ALA A 1 92 ? -0.486 3.184 7.227 1.00 98.00 92 ALA A CA 1
ATOM 662 C C . ALA A 1 92 ? -0.131 2.103 8.262 1.00 98.00 92 ALA A C 1
ATOM 664 O O . ALA A 1 92 ? -0.985 1.725 9.070 1.00 98.00 92 ALA A O 1
ATOM 665 N N . ALA A 1 93 ? 1.121 1.639 8.283 1.00 98.06 93 ALA A N 1
ATOM 666 C CA . ALA A 1 93 ? 1.623 0.678 9.257 1.00 98.06 93 ALA A CA 1
ATOM 667 C C . ALA A 1 93 ? 1.591 1.259 10.677 1.00 98.06 93 ALA A C 1
ATOM 669 O O . ALA A 1 93 ? 0.995 0.654 11.568 1.00 98.06 93 ALA A O 1
ATOM 670 N N . VAL A 1 94 ? 2.141 2.461 10.882 1.00 98.00 94 VAL A N 1
ATOM 671 C CA . VAL A 1 94 ? 2.131 3.144 12.188 1.00 98.00 94 VAL A CA 1
ATOM 672 C C . VAL A 1 94 ? 0.700 3.379 12.674 1.00 98.00 94 VAL A C 1
ATOM 674 O O . VAL A 1 94 ? 0.372 3.051 13.817 1.00 98.00 94 VAL A O 1
ATOM 677 N N . ALA A 1 95 ? -0.180 3.884 11.805 1.00 96.19 95 ALA A N 1
ATOM 678 C CA . ALA A 1 95 ? -1.583 4.108 12.141 1.00 96.19 95 ALA A CA 1
ATOM 679 C C . ALA A 1 95 ? -2.306 2.797 12.500 1.00 96.19 95 ALA A C 1
ATOM 681 O O . ALA A 1 95 ? -3.078 2.757 13.459 1.00 96.19 95 ALA A O 1
ATOM 682 N N . SER A 1 96 ? -2.022 1.704 11.788 1.00 95.19 96 SER A N 1
ATOM 683 C CA . SER A 1 96 ? -2.622 0.391 12.058 1.00 95.19 96 SER A CA 1
ATOM 684 C C . SER A 1 96 ? -2.117 -0.228 13.362 1.00 95.19 96 SER A C 1
ATOM 686 O O . SER A 1 96 ? -2.912 -0.778 14.125 1.00 95.19 96 SER A O 1
ATOM 688 N N . VAL A 1 97 ? -0.825 -0.085 13.677 1.00 95.69 97 VAL A N 1
ATOM 689 C CA . VAL A 1 97 ? -0.265 -0.483 14.981 1.00 95.69 97 VAL A CA 1
ATOM 690 C C . VAL A 1 97 ? -0.927 0.318 16.103 1.00 95.69 97 VAL A C 1
ATOM 692 O O . VAL A 1 97 ? -1.389 -0.263 17.087 1.00 95.69 97 VAL A O 1
ATOM 695 N N . ALA A 1 98 ? -1.060 1.636 15.941 1.00 93.94 98 ALA A N 1
ATOM 696 C CA . ALA A 1 98 ? -1.748 2.481 16.910 1.00 93.94 98 ALA A CA 1
ATOM 697 C C . ALA A 1 98 ? -3.220 2.061 17.093 1.00 93.94 98 ALA A C 1
ATOM 699 O O . ALA A 1 98 ? -3.694 1.967 18.227 1.00 93.94 98 ALA A O 1
ATOM 700 N N . ALA A 1 99 ? -3.931 1.731 16.008 1.00 91.69 99 ALA A N 1
ATOM 701 C CA . ALA A 1 99 ? -5.305 1.229 16.066 1.00 91.69 99 ALA A CA 1
ATOM 702 C C . ALA A 1 99 ? -5.396 -0.099 16.838 1.00 91.69 99 ALA A C 1
ATOM 704 O O . ALA A 1 99 ? -6.302 -0.283 17.655 1.00 91.69 99 ALA A O 1
ATOM 705 N N . ALA A 1 100 ? -4.438 -1.005 16.626 1.00 91.19 100 ALA A N 1
ATOM 706 C CA . ALA A 1 100 ? -4.368 -2.289 17.316 1.00 91.19 100 ALA A CA 1
ATOM 707 C C . ALA A 1 100 ? -4.097 -2.146 18.827 1.00 91.19 100 ALA A C 1
ATOM 709 O O . ALA A 1 100 ? -4.656 -2.902 19.627 1.00 91.19 100 ALA A O 1
ATOM 710 N N . LEU A 1 101 ? -3.283 -1.166 19.232 1.00 91.94 101 LEU A N 1
ATOM 711 C CA . LEU A 1 101 ? -2.968 -0.885 20.640 1.00 91.94 101 LEU A CA 1
ATOM 712 C C . LEU A 1 101 ? -4.078 -0.102 21.357 1.00 91.94 101 LEU A C 1
ATOM 714 O O . LEU A 1 101 ? -4.312 -0.302 22.551 1.00 91.94 101 LEU A O 1
ATOM 718 N N . ALA A 1 102 ? -4.818 0.740 20.632 1.00 89.31 102 ALA A N 1
ATOM 719 C CA . ALA A 1 102 ? -5.898 1.563 21.174 1.00 89.31 102 ALA A CA 1
ATOM 720 C C . ALA A 1 102 ? -7.146 0.769 21.611 1.00 89.31 102 ALA A C 1
ATOM 722 O O . ALA A 1 102 ? -8.091 1.366 22.129 1.00 89.31 102 ALA A O 1
ATOM 723 N N . GLY A 1 103 ? -7.172 -0.562 21.453 1.00 76.44 103 GLY A N 1
ATOM 724 C CA . GLY A 1 103 ? -8.337 -1.420 21.707 1.00 76.44 103 GLY A CA 1
ATOM 725 C C . GLY A 1 103 ? -8.982 -1.297 23.098 1.00 76.44 103 GLY A C 1
ATOM 726 O O . GLY A 1 103 ? -10.160 -1.617 23.240 1.00 76.44 103 GLY A O 1
ATOM 727 N N . ARG A 1 104 ? -8.264 -0.779 24.108 1.00 78.44 104 ARG A N 1
ATOM 728 C CA . ARG A 1 104 ? -8.812 -0.504 25.453 1.00 78.44 104 ARG A CA 1
ATOM 729 C C . ARG A 1 104 ? -9.698 0.750 25.529 1.00 78.44 104 ARG A C 1
ATOM 731 O O . ARG A 1 104 ? -10.483 0.869 26.462 1.00 78.44 104 ARG A O 1
ATOM 738 N N . CYS A 1 105 ? -9.618 1.654 24.551 1.00 83.94 105 CYS A N 1
ATOM 739 C CA . CYS A 1 105 ? -10.367 2.913 24.504 1.00 83.94 105 CYS A CA 1
ATOM 740 C C . CYS A 1 105 ? -11.255 2.964 23.248 1.00 83.94 105 CYS A C 1
ATOM 742 O O . CYS A 1 105 ? -10.785 3.359 22.179 1.00 83.94 105 CYS A O 1
ATOM 744 N N . PRO A 1 106 ? -12.556 2.619 23.329 1.00 79.25 106 PRO A N 1
ATOM 745 C CA . PRO A 1 106 ? -13.364 2.364 22.138 1.00 79.25 106 PRO A CA 1
ATOM 746 C C . PRO A 1 106 ? -13.493 3.551 21.171 1.00 79.25 106 PRO A C 1
ATOM 748 O O . PRO A 1 106 ? -13.414 3.365 19.953 1.00 79.25 106 PRO A O 1
ATOM 751 N N . ARG A 1 107 ? -13.662 4.771 21.698 1.00 83.31 107 ARG A N 1
ATOM 752 C CA . ARG A 1 107 ? -13.775 5.997 20.888 1.00 83.31 107 ARG A CA 1
ATOM 753 C C . ARG A 1 107 ? -12.469 6.307 20.154 1.00 83.31 107 ARG A C 1
ATOM 755 O O . ARG A 1 107 ? -12.496 6.506 18.944 1.00 83.31 107 ARG A O 1
ATOM 762 N N . LEU A 1 108 ? -11.341 6.245 20.865 1.00 86.12 108 LEU A N 1
ATOM 763 C CA . LEU A 1 108 ? -10.008 6.441 20.290 1.00 86.12 108 LEU A CA 1
ATOM 764 C C . LEU A 1 108 ? -9.700 5.374 19.231 1.00 86.12 108 LEU A C 1
ATOM 766 O O . LEU A 1 108 ? -9.327 5.714 18.115 1.00 86.12 108 LEU A O 1
ATOM 770 N N . ALA A 1 109 ? -9.964 4.100 19.532 1.00 85.19 109 ALA A N 1
ATOM 771 C CA . ALA A 1 109 ? -9.762 3.001 18.592 1.00 85.19 109 ALA A CA 1
ATOM 772 C C . ALA A 1 109 ? -10.543 3.186 17.283 1.00 85.19 109 ALA A C 1
ATOM 774 O O . ALA A 1 109 ? -10.050 2.806 16.229 1.00 85.19 109 ALA A O 1
ATOM 775 N N . ARG A 1 110 ? -11.748 3.784 17.324 1.00 87.31 110 ARG A N 1
ATOM 776 C CA . ARG A 1 110 ? -12.505 4.081 16.096 1.00 87.31 110 ARG A CA 1
ATOM 777 C C . ARG A 1 110 ? -11.810 5.147 15.255 1.00 87.31 110 ARG A C 1
ATOM 779 O O . ARG A 1 110 ? -11.628 4.933 14.065 1.00 87.31 110 ARG A O 1
ATOM 786 N N . GLY A 1 111 ? -11.435 6.268 15.871 1.00 91.25 111 GLY A N 1
ATOM 787 C CA . GLY A 1 111 ? -10.772 7.364 15.163 1.00 91.25 111 GLY A CA 1
ATOM 788 C C . GLY A 1 111 ? -9.466 6.906 14.518 1.00 91.25 111 GLY A C 1
ATOM 789 O O . GLY A 1 111 ? -9.261 7.113 13.327 1.00 91.25 111 GLY A O 1
ATOM 790 N N . VAL A 1 112 ? -8.630 6.192 15.275 1.00 91.94 112 VAL A N 1
ATOM 791 C CA . VAL A 1 112 ? -7.340 5.698 14.774 1.00 91.94 112 VAL A CA 1
ATOM 792 C C . VAL A 1 112 ? -7.522 4.625 13.692 1.00 91.94 112 VAL A C 1
ATOM 794 O O . VAL A 1 112 ? -6.790 4.644 12.710 1.00 91.94 112 VAL A O 1
ATOM 797 N N . ALA A 1 113 ? -8.522 3.739 13.798 1.00 92.62 113 ALA A N 1
ATOM 798 C CA . ALA A 1 113 ? -8.809 2.753 12.750 1.00 92.62 113 ALA A CA 1
ATOM 799 C C . ALA A 1 113 ? -9.272 3.400 11.433 1.00 92.62 113 ALA A C 1
ATOM 801 O O . ALA A 1 113 ? -8.854 2.967 10.364 1.00 92.62 113 ALA A O 1
ATOM 802 N N . VAL A 1 114 ? -10.086 4.460 11.492 1.00 95.25 114 VAL A N 1
ATOM 803 C CA . VAL A 1 114 ? -10.488 5.217 10.292 1.00 95.25 114 VAL A CA 1
ATOM 804 C C . VAL A 1 114 ? -9.280 5.908 9.658 1.00 95.25 114 VAL A C 1
ATOM 806 O O . VAL A 1 114 ? -9.099 5.825 8.447 1.00 95.25 114 VAL A O 1
ATOM 809 N N . MET A 1 115 ? -8.413 6.524 10.467 1.00 95.38 115 MET A N 1
ATOM 810 C CA . MET A 1 115 ? -7.163 7.112 9.973 1.00 95.38 115 MET A CA 1
ATOM 811 C C . MET A 1 115 ? -6.256 6.064 9.318 1.00 95.38 115 MET A C 1
ATOM 813 O O . MET A 1 115 ? -5.711 6.312 8.245 1.00 95.38 115 MET A O 1
ATOM 817 N N . ALA A 1 116 ? -6.136 4.880 9.925 1.00 95.81 116 ALA A N 1
ATOM 818 C CA . ALA A 1 116 ? -5.385 3.761 9.368 1.00 95.81 116 ALA A CA 1
ATOM 819 C C . ALA A 1 116 ? -5.968 3.291 8.028 1.00 95.81 116 ALA A C 1
ATOM 821 O O . ALA A 1 116 ? -5.218 3.105 7.072 1.00 95.81 116 ALA A O 1
ATOM 822 N N . ALA A 1 117 ? -7.295 3.173 7.924 1.00 97.19 117 ALA A N 1
ATOM 823 C CA . ALA A 1 117 ? -7.970 2.814 6.680 1.00 97.19 117 ALA A CA 1
ATOM 824 C C . ALA A 1 117 ? -7.697 3.839 5.567 1.00 97.19 117 ALA A C 1
ATOM 826 O O . ALA A 1 117 ? -7.295 3.446 4.474 1.00 97.19 117 ALA A O 1
ATOM 827 N N . ILE A 1 118 ? -7.823 5.140 5.852 1.00 98.31 118 ILE A N 1
ATOM 828 C CA . ILE A 1 118 ? -7.543 6.214 4.883 1.00 98.31 118 ILE A CA 1
ATOM 829 C C . ILE A 1 118 ? -6.081 6.170 4.424 1.00 98.31 118 ILE A C 1
ATOM 831 O O . ILE A 1 118 ? -5.812 6.177 3.223 1.00 98.31 118 ILE A O 1
ATOM 835 N N . ALA A 1 119 ? -5.135 6.074 5.363 1.00 97.94 119 ALA A N 1
ATOM 836 C CA . ALA A 1 119 ? -3.714 5.980 5.041 1.00 97.94 119 ALA A CA 1
ATOM 837 C C . ALA A 1 119 ? -3.406 4.737 4.190 1.00 97.94 119 ALA A C 1
ATOM 839 O O . ALA A 1 119 ? -2.667 4.818 3.211 1.00 97.94 119 ALA A O 1
ATOM 840 N N . SER A 1 120 ? -4.015 3.596 4.518 1.00 97.75 120 SER A N 1
ATOM 841 C CA . SER A 1 120 ? -3.827 2.352 3.771 1.00 97.75 120 SER A CA 1
ATOM 842 C C . SER A 1 120 ? -4.444 2.392 2.368 1.00 97.75 120 SER A C 1
ATOM 844 O O . SER A 1 120 ? -3.855 1.861 1.430 1.00 97.75 120 SER A O 1
ATOM 846 N N . ALA A 1 121 ? -5.573 3.085 2.185 1.00 98.44 121 ALA A N 1
ATOM 847 C CA . ALA A 1 121 ? -6.168 3.312 0.872 1.00 98.44 121 ALA A CA 1
ATOM 848 C C . ALA A 1 121 ? -5.284 4.224 0.006 1.00 98.44 121 ALA A C 1
ATOM 850 O O . ALA A 1 121 ? -5.088 3.950 -1.176 1.00 98.44 121 ALA A O 1
ATOM 851 N N . ALA A 1 122 ? -4.687 5.263 0.601 1.00 98.44 122 ALA A N 1
ATOM 852 C CA . ALA A 1 122 ? -3.702 6.098 -0.082 1.00 98.44 122 ALA A CA 1
ATOM 853 C C . ALA A 1 122 ? -2.454 5.290 -0.485 1.00 98.44 122 ALA A C 1
ATOM 855 O O . ALA A 1 122 ? -1.966 5.442 -1.604 1.00 98.44 122 ALA A O 1
ATOM 856 N N . ALA A 1 123 ? -1.971 4.390 0.380 1.00 98.25 123 ALA A N 1
ATOM 857 C CA . ALA A 1 123 ? -0.871 3.483 0.052 1.00 98.25 123 ALA A CA 1
ATOM 858 C C . ALA A 1 123 ? -1.234 2.534 -1.105 1.00 98.25 123 ALA A C 1
ATOM 860 O O . ALA A 1 123 ? -0.448 2.379 -2.035 1.00 98.25 123 ALA A O 1
ATOM 861 N N . ALA A 1 124 ? -2.439 1.955 -1.103 1.00 98.19 124 ALA A N 1
ATOM 862 C CA . ALA A 1 124 ? -2.928 1.108 -2.194 1.00 98.19 124 ALA A CA 1
ATOM 863 C C . ALA A 1 124 ? -3.033 1.866 -3.531 1.00 98.19 124 ALA A C 1
ATOM 865 O O . ALA A 1 124 ? -2.678 1.331 -4.580 1.00 98.19 124 ALA A O 1
ATOM 866 N N . TYR A 1 125 ? -3.470 3.127 -3.500 1.00 98.44 125 TYR A N 1
ATOM 867 C CA . TYR A 1 125 ? -3.481 3.982 -4.686 1.00 98.44 125 TYR A CA 1
ATOM 868 C C . TYR A 1 125 ? -2.065 4.275 -5.199 1.00 98.44 125 TYR A C 1
ATOM 870 O O . TYR A 1 125 ? -1.810 4.193 -6.398 1.00 98.44 125 TYR A O 1
ATOM 878 N N . ALA A 1 126 ? -1.117 4.552 -4.300 1.00 97.94 126 ALA A N 1
ATOM 879 C CA . ALA A 1 126 ? 0.276 4.746 -4.685 1.00 97.94 126 ALA A CA 1
ATOM 880 C C . ALA A 1 126 ? 0.881 3.483 -5.323 1.00 97.94 126 ALA A C 1
ATOM 882 O O . ALA A 1 126 ? 1.559 3.597 -6.340 1.00 97.94 126 ALA A O 1
ATOM 883 N N . VAL A 1 127 ? 0.553 2.289 -4.811 1.00 97.00 127 VAL A N 1
ATOM 884 C CA . VAL A 1 127 ? 0.935 1.004 -5.427 1.00 97.00 127 VAL A CA 1
ATOM 885 C C . VAL A 1 127 ? 0.418 0.901 -6.864 1.00 97.00 127 VAL A C 1
ATOM 887 O O . VAL A 1 127 ? 1.173 0.521 -7.760 1.00 97.00 127 VAL A O 1
ATOM 890 N N . TYR A 1 128 ? -0.848 1.256 -7.105 1.00 97.12 128 TYR A N 1
ATOM 891 C CA . TYR A 1 128 ? -1.426 1.275 -8.452 1.00 97.12 128 TYR A CA 1
ATOM 892 C C . TYR A 1 128 ? -0.660 2.223 -9.385 1.00 97.12 128 TYR A C 1
ATOM 894 O O . TYR A 1 128 ? -0.287 1.838 -10.492 1.00 97.12 128 TYR A O 1
ATOM 902 N N . GLU A 1 129 ? -0.364 3.436 -8.923 1.00 97.56 129 GLU A N 1
ATOM 903 C CA . GLU A 1 129 ? 0.379 4.440 -9.685 1.00 97.56 129 GLU A CA 1
ATOM 904 C C . GLU A 1 129 ? 1.826 3.998 -9.987 1.00 97.56 129 GLU A C 1
ATOM 906 O O . GLU A 1 129 ? 2.305 4.171 -11.115 1.00 97.56 129 GLU A O 1
ATOM 911 N N . THR A 1 130 ? 2.520 3.379 -9.026 1.00 95.00 130 THR A N 1
ATOM 912 C CA . THR A 1 130 ? 3.836 2.759 -9.246 1.00 95.00 130 THR A CA 1
ATOM 913 C C . THR A 1 130 ? 3.740 1.665 -10.312 1.00 95.00 130 THR A C 1
ATOM 915 O O . THR A 1 130 ? 4.521 1.660 -11.267 1.00 95.00 130 THR A O 1
ATOM 918 N N . GLY A 1 131 ? 2.752 0.773 -10.192 1.00 91.94 131 GLY A N 1
ATOM 919 C CA . GLY A 1 131 ? 2.538 -0.353 -11.100 1.00 91.94 131 GLY A CA 1
ATOM 920 C C . GLY A 1 131 ? 2.197 0.063 -12.531 1.00 91.94 131 GLY A C 1
ATOM 921 O O . GLY A 1 131 ? 2.762 -0.490 -13.467 1.00 91.94 131 GLY A O 1
ATOM 922 N N . GLN A 1 132 ? 1.342 1.073 -12.722 1.00 93.94 132 GLN A N 1
ATOM 923 C CA . GLN A 1 132 ? 0.994 1.594 -14.053 1.00 93.94 132 GLN A CA 1
ATOM 924 C C . GLN A 1 132 ? 2.227 2.072 -14.826 1.00 93.94 132 GLN A C 1
ATOM 926 O O . GLN A 1 132 ? 2.401 1.752 -16.002 1.00 93.94 132 GLN A O 1
ATOM 931 N N . ARG A 1 133 ? 3.120 2.806 -14.154 1.00 92.75 133 ARG A N 1
ATOM 932 C CA . ARG A 1 133 ? 4.348 3.331 -14.769 1.00 92.75 133 ARG A CA 1
ATOM 933 C C . ARG A 1 133 ? 5.384 2.240 -14.999 1.00 92.75 133 ARG A C 1
ATOM 935 O O . ARG A 1 133 ? 5.962 2.182 -16.079 1.00 92.75 133 ARG A O 1
ATOM 942 N N . GLY A 1 134 ? 5.543 1.329 -14.037 1.00 88.75 134 GLY A N 1
ATOM 943 C CA . GLY A 1 134 ? 6.414 0.160 -14.191 1.00 88.75 134 GLY A CA 1
ATOM 944 C C . GLY A 1 134 ? 5.971 -0.729 -15.356 1.00 88.75 134 GLY A C 1
ATOM 945 O O . GLY A 1 134 ? 6.779 -1.122 -16.191 1.00 88.75 134 GLY A O 1
ATOM 946 N N . GLY A 1 135 ? 4.663 -0.965 -15.484 1.00 87.81 135 GLY A N 1
ATOM 947 C CA . GLY A 1 135 ? 4.084 -1.670 -16.623 1.00 87.81 135 GLY A CA 1
ATOM 948 C C . GLY A 1 135 ? 4.328 -0.941 -17.944 1.00 87.81 135 GLY A C 1
ATOM 949 O O . GLY A 1 135 ? 4.704 -1.576 -18.923 1.00 87.81 135 GLY A O 1
ATOM 950 N N . ALA A 1 136 ? 4.179 0.386 -17.988 1.00 89.00 136 ALA A N 1
ATOM 951 C CA . ALA A 1 136 ? 4.454 1.166 -19.195 1.00 89.00 136 ALA A CA 1
ATOM 952 C C . ALA A 1 136 ? 5.923 1.066 -19.653 1.00 89.00 136 ALA A C 1
ATOM 954 O O . ALA A 1 136 ? 6.171 1.008 -20.858 1.00 89.00 136 ALA A O 1
ATOM 955 N N . LEU A 1 137 ? 6.884 0.994 -18.725 1.00 86.00 137 LEU A N 1
ATO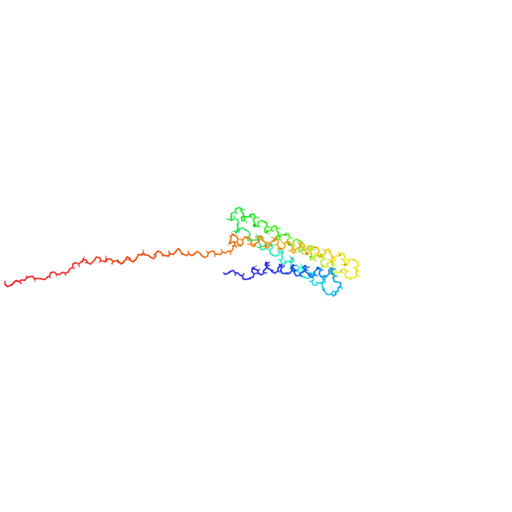M 956 C CA . LEU A 1 137 ? 8.299 0.765 -19.052 1.00 86.00 137 LEU A CA 1
ATOM 957 C C . LEU A 1 137 ? 8.505 -0.587 -19.747 1.00 86.00 137 LEU A C 1
ATOM 959 O O . LEU A 1 137 ? 9.157 -0.659 -20.786 1.00 86.00 137 LEU A O 1
ATOM 963 N N . VAL A 1 138 ? 7.887 -1.648 -19.230 1.00 85.06 138 VAL A N 1
ATOM 964 C CA . VAL A 1 138 ? 8.015 -2.994 -19.808 1.00 85.06 138 VAL A CA 1
ATOM 965 C C . VAL A 1 138 ? 7.259 -3.107 -21.135 1.00 85.06 138 VAL A C 1
ATOM 967 O O . VAL A 1 138 ? 7.828 -3.519 -22.140 1.00 85.06 138 VAL A O 1
ATOM 970 N N . TYR A 1 139 ? 5.984 -2.714 -21.172 1.00 85.31 139 TYR A N 1
ATOM 971 C CA . TYR A 1 139 ? 5.117 -2.954 -22.330 1.00 85.31 139 TYR A CA 1
ATOM 972 C C . TYR A 1 139 ? 5.363 -2.005 -23.506 1.00 85.31 139 TYR A C 1
ATOM 974 O O . TYR A 1 139 ? 5.090 -2.389 -24.640 1.00 85.31 139 TYR A O 1
ATOM 982 N N . ARG A 1 140 ? 5.836 -0.773 -23.267 1.00 84.06 140 ARG A N 1
ATOM 983 C CA . ARG A 1 140 ? 6.067 0.210 -24.345 1.00 84.06 140 ARG A CA 1
ATOM 984 C C . ARG A 1 140 ? 7.533 0.348 -24.736 1.00 84.06 140 ARG A C 1
ATOM 986 O O . ARG A 1 140 ? 7.806 0.640 -25.892 1.00 84.06 140 ARG A O 1
ATOM 993 N N . HIS A 1 141 ? 8.451 0.127 -23.797 1.00 80.00 141 HIS A N 1
ATOM 994 C CA . HIS A 1 141 ? 9.881 0.374 -24.006 1.00 80.00 141 HIS A CA 1
ATOM 995 C C . HIS A 1 141 ? 10.726 -0.901 -23.912 1.00 80.00 141 HIS A C 1
ATOM 997 O O . HIS A 1 141 ? 11.948 -0.818 -23.985 1.00 80.00 141 HIS A O 1
ATOM 1003 N N . ALA A 1 142 ? 10.092 -2.075 -23.752 1.00 78.19 142 ALA A N 1
ATOM 1004 C CA . ALA A 1 142 ? 10.758 -3.374 -23.608 1.00 78.19 142 ALA A CA 1
ATOM 1005 C C . ALA A 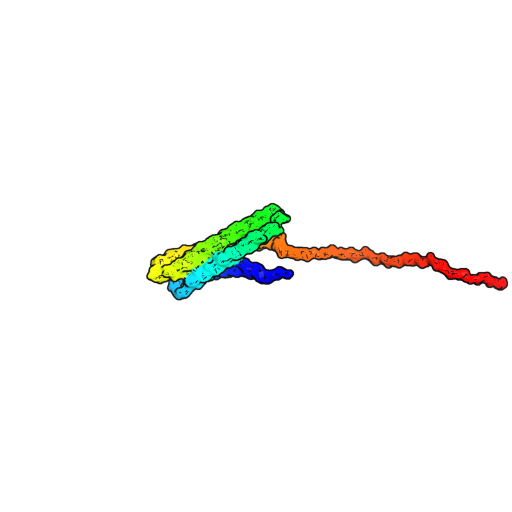1 142 ? 11.862 -3.375 -22.532 1.00 78.19 142 ALA A C 1
ATOM 1007 O O . ALA A 1 142 ? 12.824 -4.142 -22.612 1.00 78.19 142 ALA A O 1
ATOM 1008 N N . ALA A 1 143 ? 11.732 -2.513 -21.517 1.00 68.12 143 ALA A N 1
ATOM 1009 C CA . ALA A 1 143 ? 12.719 -2.390 -20.458 1.00 68.12 143 ALA A CA 1
ATOM 1010 C C . ALA A 1 143 ? 12.861 -3.737 -19.729 1.00 68.12 143 ALA A C 1
ATOM 1012 O O . ALA A 1 143 ? 11.884 -4.273 -19.205 1.00 68.12 143 ALA A O 1
ATOM 1013 N N . GLY A 1 144 ? 14.076 -4.294 -19.724 1.00 61.47 144 GLY A N 1
ATOM 1014 C CA . GLY A 1 144 ? 14.378 -5.580 -19.088 1.00 61.47 144 GLY A CA 1
ATOM 1015 C C . GLY A 1 144 ? 14.089 -6.831 -19.929 1.00 61.47 144 GLY A C 1
ATOM 1016 O O . GLY A 1 144 ? 14.207 -7.934 -19.399 1.00 61.47 144 GLY A O 1
ATOM 1017 N N . VAL A 1 145 ? 13.741 -6.700 -21.217 1.00 65.75 145 VAL A N 1
ATOM 1018 C CA . VAL A 1 145 ? 13.596 -7.840 -22.139 1.00 65.75 145 VAL A CA 1
ATOM 1019 C C . VAL A 1 145 ? 14.835 -7.938 -23.029 1.00 65.75 145 VAL A C 1
ATOM 1021 O O . VAL A 1 145 ? 15.133 -7.025 -23.796 1.00 65.75 145 VAL A O 1
ATOM 1024 N N . GLU A 1 146 ? 15.554 -9.059 -22.959 1.00 58.12 146 GLU A N 1
ATOM 10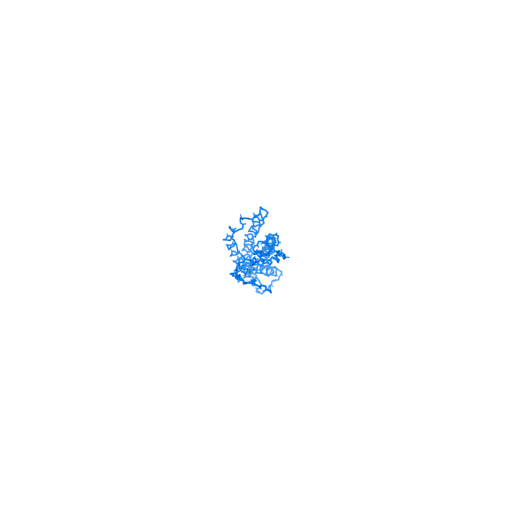25 C CA . GLU A 1 146 ? 16.565 -9.401 -23.963 1.00 58.12 146 GLU A CA 1
ATOM 1026 C C . GLU A 1 146 ? 15.827 -9.677 -25.279 1.00 58.12 146 GLU A C 1
ATOM 1028 O O . GLU A 1 146 ? 15.171 -10.709 -25.440 1.00 58.12 146 GLU A O 1
ATOM 1033 N N . VAL A 1 147 ? 15.867 -8.729 -26.218 1.00 56.25 147 VAL A N 1
ATOM 1034 C CA . VAL A 1 147 ? 15.379 -8.983 -27.574 1.00 56.25 147 VAL A CA 1
ATOM 1035 C C . VAL A 1 147 ? 16.333 -10.002 -28.181 1.00 56.25 147 VAL A C 1
ATOM 1037 O O . VAL A 1 147 ? 17.438 -9.655 -28.597 1.00 56.25 147 VAL A O 1
ATOM 1040 N N . LEU A 1 148 ? 15.924 -11.272 -28.210 1.00 53.34 148 LEU A N 1
ATOM 1041 C CA . LEU A 1 148 ? 16.584 -12.280 -29.029 1.00 53.34 148 LEU A CA 1
ATOM 1042 C C . LEU A 1 148 ? 16.524 -11.773 -30.467 1.00 53.34 148 LEU A C 1
ATOM 1044 O O . LEU A 1 148 ? 15.467 -11.800 -31.099 1.00 53.34 148 LEU A O 1
ATOM 1048 N N . ALA A 1 149 ? 17.644 -11.242 -30.955 1.00 54.16 149 ALA A N 1
ATOM 1049 C CA . ALA A 1 149 ? 17.768 -10.828 -32.336 1.00 54.16 149 ALA A CA 1
ATOM 1050 C C . ALA A 1 149 ? 17.447 -12.047 -33.204 1.00 54.16 149 ALA A C 1
ATOM 1052 O O . ALA A 1 149 ? 18.193 -13.027 -33.209 1.00 54.16 149 ALA A O 1
ATOM 1053 N N . HIS A 1 150 ? 16.313 -12.011 -33.905 1.00 52.38 150 HIS A N 1
ATOM 1054 C CA . HIS A 1 150 ? 16.049 -12.991 -34.942 1.00 52.38 150 HIS A CA 1
ATOM 1055 C C . HIS A 1 150 ? 17.145 -12.778 -35.993 1.00 52.38 150 HIS A C 1
ATOM 1057 O O . HIS A 1 150 ? 17.249 -11.661 -36.515 1.00 52.38 150 HIS A O 1
ATOM 1063 N N . PRO A 1 151 ? 17.995 -13.780 -36.292 1.00 60.00 151 PRO A N 1
ATOM 1064 C CA . PRO A 1 151 ? 18.933 -13.636 -37.390 1.00 60.00 151 PRO A CA 1
ATOM 1065 C C . PRO A 1 151 ? 18.114 -13.324 -38.648 1.00 60.00 151 PRO A C 1
ATOM 1067 O O . PRO A 1 151 ? 17.016 -13.884 -38.788 1.00 60.00 151 PRO A O 1
ATOM 1070 N N . PRO A 1 152 ? 18.581 -12.409 -39.518 1.00 65.56 152 PRO A N 1
ATOM 1071 C CA . PRO A 1 152 ? 17.873 -12.096 -40.753 1.00 65.56 152 PRO A CA 1
ATOM 1072 C C . PRO A 1 152 ? 17.552 -13.407 -41.482 1.00 65.56 152 PRO A C 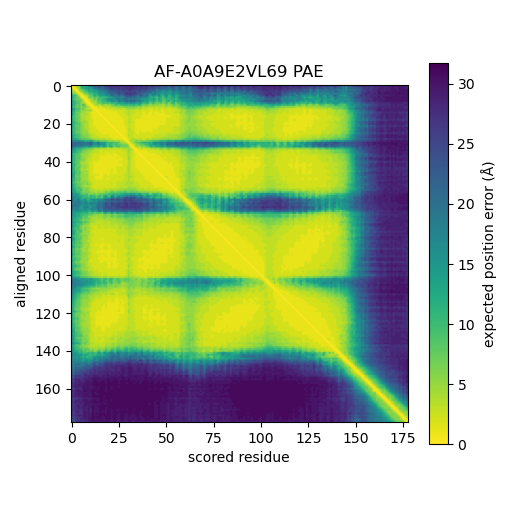1
ATOM 1074 O O . PRO A 1 152 ? 18.355 -14.343 -41.386 1.00 65.56 152 PRO A O 1
ATOM 1077 N N . PRO A 1 153 ? 16.383 -13.523 -42.145 1.00 64.38 153 PRO A N 1
ATOM 1078 C CA . PRO A 1 153 ? 16.070 -14.708 -42.929 1.00 64.38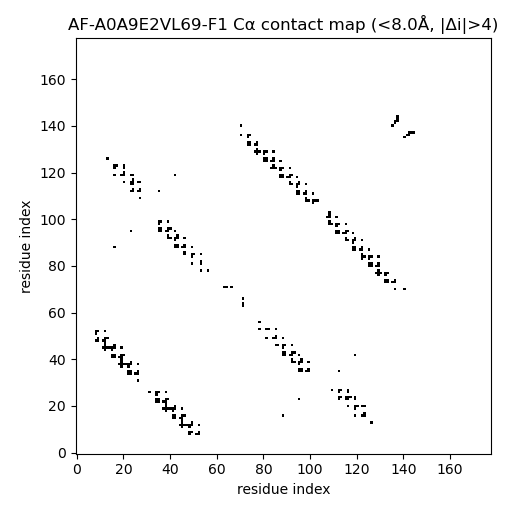 153 PRO A CA 1
ATOM 1079 C C . PRO A 1 153 ? 17.244 -14.927 -43.873 1.00 64.38 153 PRO A C 1
ATOM 1081 O O . PRO A 1 153 ? 17.541 -14.059 -44.688 1.00 64.38 153 PRO A O 1
ATOM 1084 N N . GLY A 1 154 ? 17.974 -16.023 -43.649 1.00 53.59 154 GLY A N 1
ATOM 1085 C CA . GLY A 1 154 ? 19.168 -16.325 -44.416 1.00 53.59 154 GLY A CA 1
ATOM 1086 C C . GLY A 1 154 ? 18.797 -16.283 -45.884 1.00 53.59 154 GLY A C 1
ATOM 1087 O O . GLY A 1 154 ? 17.770 -16.851 -46.261 1.00 53.59 154 GLY A O 1
ATOM 1088 N N . ASP A 1 155 ? 19.603 -15.572 -46.664 1.00 53.81 155 ASP A N 1
ATOM 1089 C CA . ASP A 1 155 ? 19.477 -15.485 -48.107 1.00 53.81 155 ASP A CA 1
ATOM 1090 C C . ASP A 1 155 ? 19.525 -16.910 -48.669 1.00 53.81 155 ASP A C 1
ATOM 1092 O O . ASP A 1 155 ? 20.581 -17.493 -48.920 1.00 53.81 155 ASP A O 1
ATOM 1096 N N . GLY A 1 156 ? 18.350 -17.517 -48.792 1.00 56.34 156 GLY A N 1
ATOM 1097 C CA . GLY A 1 156 ? 18.141 -18.779 -49.464 1.00 56.34 156 GLY A CA 1
ATOM 1098 C C . GLY A 1 156 ? 18.236 -18.544 -50.957 1.00 56.34 156 GLY A C 1
ATOM 1099 O O . GLY A 1 156 ? 17.222 -18.622 -51.629 1.00 56.34 156 GLY A O 1
ATOM 1100 N N . ASP A 1 157 ? 19.424 -18.198 -51.450 1.00 54.59 157 ASP A N 1
ATOM 1101 C CA . ASP A 1 157 ? 19.837 -18.448 -52.828 1.00 54.59 157 ASP A CA 1
ATOM 1102 C C . ASP A 1 157 ? 21.311 -18.079 -53.022 1.00 54.59 157 ASP A C 1
ATOM 1104 O O . ASP A 1 157 ? 21.686 -16.937 -53.267 1.00 54.59 157 ASP A O 1
ATOM 1108 N N . THR A 1 158 ? 22.184 -19.073 -52.910 1.00 48.16 158 THR A N 1
ATOM 1109 C CA . THR A 1 158 ? 23.369 -19.202 -53.771 1.00 48.16 158 THR A CA 1
ATOM 1110 C C . THR A 1 158 ? 23.861 -20.638 -53.659 1.00 48.16 158 THR A C 1
ATOM 1112 O O . THR A 1 158 ? 24.855 -20.961 -53.012 1.00 48.16 158 THR A O 1
ATOM 1115 N N . ALA A 1 159 ? 23.148 -21.540 -54.332 1.00 48.75 159 ALA A N 1
ATOM 1116 C CA . ALA A 1 159 ? 23.743 -22.783 -54.795 1.00 48.75 159 ALA A CA 1
ATOM 1117 C C . ALA A 1 159 ? 24.809 -22.455 -55.860 1.00 48.75 159 ALA A 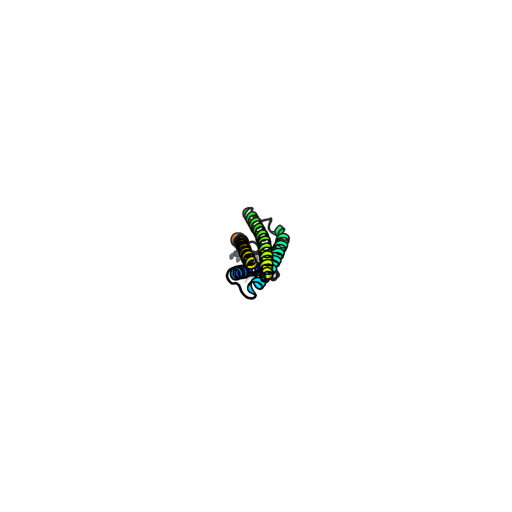C 1
ATOM 1119 O O . ALA A 1 159 ? 24.599 -22.651 -57.053 1.00 48.75 159 ALA A O 1
ATOM 1120 N N . THR A 1 160 ? 25.968 -21.942 -55.443 1.00 41.97 160 THR A N 1
ATOM 1121 C CA . THR A 1 160 ? 27.138 -21.827 -56.317 1.00 41.97 160 THR A CA 1
ATOM 1122 C C . THR A 1 160 ? 27.981 -23.077 -56.121 1.00 41.97 160 THR A C 1
ATOM 1124 O O . THR A 1 160 ? 28.929 -23.112 -55.339 1.00 41.97 160 THR A O 1
ATOM 1127 N N . HIS A 1 161 ? 27.596 -24.143 -56.821 1.00 44.41 161 HIS A N 1
ATOM 1128 C CA . HIS A 1 161 ? 28.460 -25.300 -57.028 1.00 44.41 161 HIS A CA 1
ATOM 1129 C C . HIS A 1 161 ? 29.799 -24.824 -57.631 1.00 44.41 161 HIS A C 1
ATOM 1131 O O . HIS A 1 161 ? 29.788 -24.123 -58.648 1.00 44.41 161 HIS A O 1
ATOM 1137 N N . PRO A 1 162 ? 30.959 -25.195 -57.064 1.00 38.31 162 PRO A N 1
ATOM 1138 C CA . PRO A 1 162 ? 32.246 -24.818 -57.629 1.00 38.31 162 PRO A CA 1
ATOM 1139 C C . PRO A 1 162 ? 32.483 -25.594 -58.935 1.00 38.31 162 PRO A C 1
ATOM 1141 O O . PRO A 1 162 ? 32.618 -26.818 -58.928 1.00 38.31 162 PRO A O 1
ATOM 1144 N N . ARG A 1 163 ? 32.562 -24.891 -60.076 1.00 37.75 163 ARG A N 1
ATOM 1145 C CA . ARG A 1 163 ? 33.177 -25.430 -61.302 1.00 37.75 163 ARG A CA 1
ATOM 1146 C C . ARG A 1 163 ? 34.686 -25.461 -61.086 1.00 37.75 163 ARG A C 1
ATOM 1148 O O . ARG A 1 163 ? 35.397 -24.518 -61.422 1.00 37.75 163 ARG A O 1
ATOM 1155 N N . THR A 1 164 ? 35.165 -26.552 -60.504 1.00 41.97 164 THR A N 1
ATOM 1156 C CA . THR A 1 164 ? 36.587 -26.882 -60.487 1.00 41.97 164 THR A CA 1
ATOM 1157 C C . THR A 1 164 ? 37.053 -27.031 -61.932 1.00 41.97 164 THR A C 1
ATOM 1159 O O . THR A 1 164 ? 36.586 -27.901 -62.668 1.00 41.97 164 THR A O 1
ATOM 1162 N N . ALA A 1 165 ? 37.951 -26.142 -62.347 1.00 42.06 165 ALA A N 1
ATOM 1163 C CA . ALA A 1 165 ? 38.710 -26.264 -63.575 1.00 42.06 165 ALA A CA 1
ATOM 1164 C C . ALA A 1 165 ? 39.563 -27.538 -63.498 1.00 42.06 165 ALA A C 1
ATOM 1166 O O . ALA A 1 165 ? 40.599 -27.570 -62.840 1.00 42.06 165 ALA A O 1
ATOM 1167 N N . GLN A 1 166 ? 39.107 -28.602 -64.153 1.00 43.91 166 GLN A N 1
ATOM 1168 C CA . GLN A 1 166 ? 39.914 -29.782 -64.419 1.00 43.91 166 GLN A CA 1
ATOM 1169 C C . GLN A 1 166 ? 40.549 -29.594 -65.797 1.00 43.91 166 GLN A C 1
ATOM 1171 O O . GLN A 1 166 ? 39.964 -29.943 -66.814 1.00 43.91 166 GLN A O 1
ATOM 1176 N N . ASN A 1 167 ? 41.721 -28.965 -65.816 1.00 37.78 167 ASN A N 1
ATOM 1177 C CA . ASN A 1 167 ? 42.684 -29.064 -66.906 1.00 37.78 167 ASN A CA 1
ATOM 1178 C C . ASN A 1 167 ? 44.083 -28.970 -66.292 1.00 37.78 167 ASN A C 1
ATOM 1180 O O . ASN A 1 167 ? 44.614 -27.886 -66.075 1.00 37.78 167 ASN A O 1
ATOM 1184 N N . ALA A 1 168 ? 44.644 -30.136 -65.988 1.00 38.09 168 ALA A N 1
ATOM 1185 C CA . ALA A 1 168 ? 46.071 -30.345 -65.812 1.00 38.09 168 ALA A CA 1
ATOM 1186 C C . ALA A 1 168 ? 46.408 -31.693 -66.463 1.00 38.09 168 ALA A C 1
ATOM 1188 O O . ALA A 1 168 ? 45.991 -32.749 -65.994 1.00 38.09 168 ALA A O 1
ATOM 1189 N N . GLU A 1 169 ? 47.042 -31.578 -67.627 1.00 37.88 169 GLU A N 1
ATOM 1190 C CA . GLU A 1 169 ? 48.094 -32.425 -68.190 1.00 37.88 169 GLU A CA 1
ATOM 1191 C C . GLU A 1 169 ? 48.176 -33.900 -67.781 1.00 37.88 169 GLU A C 1
ATOM 1193 O O . GLU A 1 169 ? 48.459 -34.261 -66.641 1.00 37.88 169 GLU A O 1
ATOM 1198 N N . GLY A 1 170 ? 48.116 -34.766 -68.794 1.00 32.31 170 GLY A N 1
ATOM 1199 C CA . GLY A 1 170 ? 48.613 -36.123 -68.656 1.00 32.31 170 GLY A CA 1
ATOM 1200 C C . GLY A 1 170 ? 48.395 -37.004 -69.876 1.00 32.31 170 GLY A C 1
ATOM 1201 O O . GLY A 1 170 ? 47.421 -37.744 -69.926 1.00 32.31 170 GLY A O 1
ATOM 1202 N N . LYS A 1 171 ? 49.417 -37.042 -70.739 1.00 42.31 171 LYS A N 1
ATOM 1203 C CA . LYS A 1 171 ? 49.872 -38.241 -71.469 1.00 42.31 171 LYS A CA 1
ATOM 1204 C C . LYS A 1 171 ? 49.365 -38.442 -72.906 1.00 42.31 171 LYS A C 1
ATOM 1206 O O . LYS A 1 171 ? 48.356 -39.079 -73.186 1.00 42.31 171 LYS A O 1
ATOM 1211 N N . THR A 1 172 ? 50.210 -37.952 -73.809 1.00 44.88 172 THR A N 1
ATOM 1212 C CA . THR A 1 172 ? 50.635 -38.594 -75.059 1.00 44.88 172 THR A CA 1
ATOM 1213 C C . THR A 1 172 ? 50.445 -40.116 -75.096 1.00 44.88 172 THR A C 1
ATOM 1215 O O . THR A 1 172 ? 51.008 -40.837 -74.270 1.00 44.88 172 THR A O 1
ATOM 1218 N N . LYS A 1 173 ? 49.753 -40.615 -76.126 1.00 45.47 173 LYS A N 1
ATOM 1219 C CA . LYS A 1 173 ? 50.053 -41.924 -76.713 1.00 45.47 173 LYS A CA 1
ATOM 1220 C C . LYS A 1 173 ? 49.639 -41.976 -78.187 1.00 45.47 173 LYS A C 1
ATOM 1222 O O . LYS A 1 173 ? 48.472 -41.788 -78.507 1.00 45.47 173 LYS A O 1
ATOM 1227 N N . ASP A 1 174 ? 50.664 -42.178 -79.008 1.00 46.97 174 ASP A N 1
ATOM 1228 C CA . ASP A 1 174 ? 50.738 -42.689 -80.379 1.00 46.97 174 ASP A CA 1
ATOM 1229 C C . ASP A 1 174 ? 49.475 -42.737 -81.242 1.00 46.97 174 ASP A C 1
ATOM 1231 O O . ASP A 1 174 ? 48.563 -43.539 -81.040 1.00 46.97 174 ASP A O 1
ATOM 1235 N N . ARG A 1 175 ? 49.553 -41.964 -82.327 1.00 45.50 175 ARG A N 1
ATOM 1236 C CA . ARG A 1 175 ? 49.197 -42.435 -83.663 1.00 45.50 175 ARG A CA 1
ATOM 1237 C C . ARG A 1 175 ? 50.379 -43.239 -84.205 1.00 45.50 175 ARG A C 1
ATOM 1239 O O . ARG A 1 175 ? 51.481 -42.707 -84.208 1.00 45.50 175 ARG A O 1
ATOM 1246 N N . ASP A 1 176 ? 50.101 -44.409 -84.761 1.00 44.47 176 ASP A N 1
ATOM 1247 C CA . ASP A 1 176 ? 50.645 -44.756 -86.074 1.00 44.47 176 ASP A CA 1
ATOM 1248 C C . ASP A 1 176 ? 49.569 -45.493 -86.904 1.00 44.47 176 ASP A C 1
ATOM 1250 O O . ASP A 1 176 ? 48.626 -46.036 -86.314 1.00 44.47 176 ASP A O 1
ATOM 1254 N N . PRO A 1 177 ? 49.639 -45.397 -88.245 1.00 58.47 177 PRO A N 1
ATOM 1255 C CA . PRO A 1 177 ? 48.563 -45.697 -89.188 1.00 58.47 177 PRO A CA 1
ATOM 1256 C C . PRO A 1 177 ? 48.667 -47.111 -89.789 1.00 58.47 177 PRO A C 1
ATOM 1258 O O . PRO A 1 177 ? 49.627 -47.835 -89.528 1.00 58.47 177 PRO A O 1
ATOM 1261 N N . ASP A 1 178 ? 47.681 -47.465 -90.619 1.00 44.75 178 ASP A N 1
ATOM 1262 C CA . ASP A 1 178 ? 47.859 -48.447 -91.702 1.00 44.75 178 ASP A CA 1
ATOM 1263 C C . ASP A 1 178 ? 48.889 -47.958 -92.740 1.00 44.75 178 ASP A C 1
ATOM 1265 O O . ASP A 1 178 ? 48.923 -46.729 -93.009 1.00 44.75 178 ASP A O 1
#

Secondary structure (DSSP, 8-state):
---THHHHHHHHHHHHHHHHHHHHHHHHH---TTHHHHHHHHHHHHHHHHHHHHHHHHHHGGGTTTS-HHHHHHHHHHHHHHHHHHHHHHHHHHHHHHHHHGGGSHHHHHHHHHHHHHHHHHHHHHHHHHHHHHHHHHHHH-TT-----PPP--------------------------